Protein AF-A0A358M5D5-F1 (afdb_monomer)

pLDDT: mean 90.43, std 11.56, range [40.69, 98.81]

Foldseek 3Di:
DDPDPVVLCVQLVVVVVVQFDQVVSQVSSVVVVCVVVVVDDPDDDDGGGDDDDDAAEEEEEADAAQDPVCLLVLLVVRLVDDHAAEYEADVNVVSNCVNVVWDKAWDPDDQDPQFDGWIDTPSHPTYGYHLSLLVLLLVQLVCCVPVSPCCVPLCPTPGPNSVVNCCLQRPHQEYEYRYHQHWDVVCVVVPDPCTRPSRVVSVVSSVVSSVVSVHHYDYDYD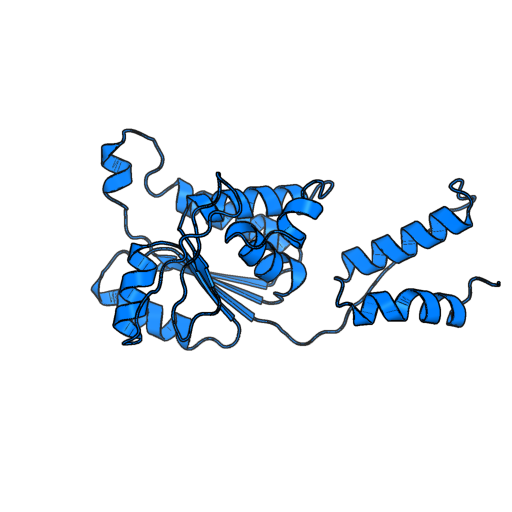

Nearest PDB structures (foldseek):
  7km3-assembly1_I  TM=3.687E-01  e=1.713E-02  Chlamydia trachomatis D/UW-3/CX
  7km2-assembly1_D  TM=3.584E-01  e=3.812E-02  Chlamydia trachomatis D/UW-3/CX
  8ghg-assembly1_D  TM=4.154E-01  e=1.195E+00  Homo sapiens
  5xvr-assembly2_B  TM=2.523E-01  e=4.198E-01  Neisseria meningitidis H44/76
  3kw2-assembly1_B  TM=3.225E-01  e=3.844E+00  Porphyromonas gingivalis ATCC 33277

Sequence (222 aa):
MKWDVPSITEFMEPFYDAGFTAKTLATILLDECYARYGGSPGDDTTVCVVKIRKREPVNLLMGPPADRDDCGKMLSLFFSKEGRHIICGGTTSEIAAEYLGRKLIPHREIVDPEVPPISELEGVDLVTEGVVTMGKVLKYAQDYLQDNEKFKQWSYKRDGASLIARMLFEDATDIHFFIGKAVNPAHQITGMPIGFDVKMQVVQELEACLRQMGKRIRVSYF

Mean predicted aligned error: 6.04 Å

Solvent-accessible surface area (backbone atoms only — not comparable to full-atom values): 12445 Å² total; per-residue (Å²): 131,75,93,45,71,69,53,50,48,67,67,46,49,64,52,56,75,71,61,58,45,43,68,55,51,31,49,54,54,49,51,50,52,36,55,74,37,72,73,56,68,92,65,92,84,87,74,86,58,85,73,88,72,82,85,33,38,34,36,38,37,37,47,46,31,58,50,74,85,47,43,65,57,53,50,51,56,58,71,69,47,74,64,47,37,35,38,24,16,64,73,34,47,52,54,50,20,60,74,70,74,43,68,74,44,75,51,85,66,72,80,38,98,86,36,62,43,35,35,47,40,84,97,46,78,41,32,29,44,33,65,67,30,49,49,52,30,35,55,50,44,58,35,55,76,59,88,31,81,58,47,77,53,36,74,69,45,85,33,41,31,19,48,50,39,42,50,59,71,66,59,30,43,33,37,38,39,38,39,26,59,47,72,59,68,73,35,68,74,69,77,49,92,58,52,59,56,49,56,54,47,47,50,53,54,38,50,55,39,43,45,76,73,69,36,46,75,47,79,44,80,62

Secondary structure (DSSP, 8-state):
---SHHHHHHHHHHHHHTT--HHHHHHHHHHHHHHHTTT--SS-------------EEEEEES--SSGGGHHHHHHHHHTSSSEEEEESHHHHHHHHHHHT--EEE----SBTTBPPPEEETT-SEEE-SHHHHHHHHHHHHHHHTT-TTHHHHTT--SHHHHHHIIIIII-SEEEEEE-----HHHHHT--S-SSHHHHHHHHHHHHHHHHTT-EEEEEE-

Radius of gyration: 20.41 Å; Cα contacts (8 Å, |Δi|>4): 344; chains: 1; bounding box: 52×37×55 Å

Structure (mmCIF, N/CA/C/O backbone):
data_AF-A0A358M5D5-F1
#
_entry.id   AF-A0A358M5D5-F1
#
loop_
_atom_site.group_PDB
_atom_site.id
_atom_site.type_symbol
_atom_site.label_atom_id
_atom_site.label_alt_id
_atom_site.label_comp_id
_atom_site.label_asym_id
_atom_site.label_entity_id
_atom_site.label_seq_id
_atom_site.pdbx_PDB_ins_code
_atom_site.Cartn_x
_atom_site.Cartn_y
_atom_site.Cartn_z
_atom_site.occupancy
_atom_site.B_iso_or_equiv
_atom_site.auth_seq_id
_atom_site.auth_comp_id
_atom_site.auth_asym_id
_atom_site.auth_atom_id
_atom_site.pdbx_PDB_model_num
ATOM 1 N N . MET A 1 1 ? 27.989 -9.918 -28.878 1.00 59.00 1 MET A N 1
ATOM 2 C CA . MET A 1 1 ? 26.696 -10.623 -29.032 1.00 59.00 1 MET A CA 1
ATOM 3 C C . MET A 1 1 ? 25.735 -9.714 -29.770 1.00 59.00 1 MET A C 1
ATOM 5 O O . MET A 1 1 ? 25.790 -8.509 -29.555 1.00 59.00 1 MET A O 1
ATOM 9 N N . LYS A 1 2 ? 24.914 -10.272 -30.659 1.00 82.19 2 LYS A N 1
ATOM 10 C CA . LYS A 1 2 ? 23.844 -9.535 -31.336 1.00 82.19 2 LYS A CA 1
ATOM 11 C C . LYS A 1 2 ? 22.749 -9.228 -30.307 1.00 82.19 2 LYS A C 1
ATOM 13 O O . LYS A 1 2 ? 22.478 -10.074 -29.469 1.00 82.19 2 LYS A O 1
ATOM 18 N N . TRP A 1 3 ? 22.180 -8.026 -30.324 1.00 89.69 3 TRP A N 1
ATOM 19 C CA . TRP A 1 3 ? 21.062 -7.667 -29.444 1.00 89.69 3 TRP A CA 1
ATOM 20 C C . TRP A 1 3 ? 19.747 -7.975 -30.159 1.00 89.69 3 TRP A C 1
ATOM 22 O O . TRP A 1 3 ? 19.125 -7.102 -30.758 1.00 89.69 3 TRP A O 1
ATOM 32 N N . ASP A 1 4 ? 19.407 -9.259 -30.217 1.00 92.38 4 ASP A N 1
ATOM 33 C CA . ASP A 1 4 ? 18.182 -9.774 -30.822 1.00 92.38 4 ASP A CA 1
ATOM 34 C C . ASP A 1 4 ? 17.239 -10.357 -29.760 1.00 92.38 4 ASP A C 1
ATOM 36 O O . ASP A 1 4 ? 17.533 -10.340 -28.565 1.00 92.38 4 ASP A O 1
ATOM 40 N N . VAL A 1 5 ? 16.067 -10.831 -30.196 1.00 94.50 5 VAL A N 1
ATOM 41 C CA . VAL A 1 5 ? 15.013 -11.315 -29.291 1.00 94.50 5 VAL A CA 1
ATOM 42 C C . VAL A 1 5 ? 15.534 -12.366 -28.296 1.00 94.50 5 VAL A C 1
ATOM 44 O O . VAL A 1 5 ? 15.297 -12.165 -27.109 1.00 94.50 5 VAL A O 1
ATOM 47 N N . PRO A 1 6 ? 16.284 -13.415 -28.698 1.00 96.38 6 PRO A N 1
ATOM 48 C CA . PRO A 1 6 ? 16.848 -14.377 -27.747 1.00 96.38 6 PRO A CA 1
ATOM 49 C C . PRO A 1 6 ? 17.735 -13.750 -26.666 1.00 96.38 6 PRO A C 1
ATOM 51 O O . PRO A 1 6 ? 17.554 -14.055 -25.491 1.00 96.38 6 PRO A O 1
ATOM 54 N N . SER A 1 7 ? 18.655 -12.849 -27.031 1.00 95.19 7 SER A N 1
ATOM 55 C CA . SER A 1 7 ? 19.523 -12.187 -26.046 1.00 95.19 7 SER A CA 1
ATOM 56 C C . SER A 1 7 ? 18.758 -11.240 -25.121 1.00 95.19 7 SER A C 1
ATOM 58 O O . SER A 1 7 ? 19.083 -11.149 -23.940 1.00 95.19 7 SER A O 1
ATOM 60 N N . ILE A 1 8 ? 17.726 -10.558 -25.630 1.00 95.31 8 ILE A N 1
ATOM 61 C CA . ILE A 1 8 ? 16.836 -9.732 -24.802 1.00 95.31 8 ILE A CA 1
ATOM 62 C C . ILE A 1 8 ? 16.054 -10.619 -23.827 1.00 95.31 8 ILE A C 1
ATOM 64 O O . ILE A 1 8 ? 15.923 -10.265 -22.659 1.00 95.31 8 ILE A O 1
ATOM 68 N N . THR A 1 9 ? 15.547 -11.770 -24.280 1.00 95.44 9 THR A N 1
ATOM 69 C CA . THR A 1 9 ? 14.830 -12.723 -23.424 1.00 95.44 9 THR A CA 1
ATOM 70 C C . THR A 1 9 ? 15.725 -13.236 -22.301 1.00 95.44 9 THR A C 1
ATOM 72 O O . THR A 1 9 ? 15.338 -13.113 -21.145 1.00 95.44 9 THR A O 1
ATOM 75 N N . GLU A 1 10 ? 16.926 -13.721 -22.621 1.00 95.94 10 GLU A N 1
ATOM 76 C CA . GLU A 1 10 ? 17.897 -14.218 -21.633 1.00 95.94 10 GLU A CA 1
ATOM 77 C C . GLU A 1 10 ? 18.271 -13.140 -20.604 1.00 95.94 10 GLU A C 1
ATOM 79 O O . GLU A 1 10 ? 18.349 -13.412 -19.408 1.00 95.94 10 GLU A O 1
ATOM 84 N N . PHE A 1 11 ? 18.446 -11.892 -21.050 1.00 95.75 11 PHE A N 1
ATOM 85 C CA . PHE A 1 11 ? 18.714 -10.771 -20.153 1.00 95.75 11 PHE A CA 1
ATOM 86 C C . PHE A 1 11 ? 17.525 -10.453 -19.235 1.00 95.75 11 PHE A C 1
ATOM 88 O O . PHE A 1 11 ? 17.716 -10.184 -18.052 1.00 95.75 11 PHE A O 1
ATOM 95 N N . MET A 1 12 ? 16.299 -10.466 -19.765 1.00 96.56 12 MET A N 1
ATOM 96 C CA . MET A 1 12 ? 15.105 -10.037 -19.030 1.00 96.56 12 MET A CA 1
ATOM 97 C C . MET A 1 12 ? 14.525 -11.105 -18.094 1.00 96.56 12 MET A C 1
ATOM 99 O O . MET A 1 12 ? 13.832 -10.751 -17.137 1.00 96.56 12 MET A O 1
ATOM 103 N N . GLU A 1 13 ? 14.792 -12.387 -18.346 1.00 95.12 13 GLU A N 1
ATOM 104 C CA . GLU A 1 13 ? 14.205 -13.523 -17.622 1.00 95.12 13 GLU A CA 1
ATOM 105 C C . GLU A 1 13 ? 14.441 -13.472 -16.096 1.00 95.12 13 GLU A C 1
ATOM 107 O O . GLU A 1 13 ? 13.453 -13.502 -15.354 1.00 95.12 13 GLU A O 1
ATOM 112 N N . PRO A 1 14 ? 15.664 -13.228 -15.576 1.00 95.19 14 PRO A N 1
ATOM 113 C CA . PRO A 1 14 ? 15.888 -13.152 -14.129 1.00 95.19 14 PRO A CA 1
ATOM 114 C C . PRO A 1 14 ? 15.133 -11.998 -13.454 1.00 95.19 14 PRO A C 1
ATOM 116 O O . PRO A 1 14 ? 14.694 -12.108 -12.309 1.00 95.19 14 PRO A O 1
ATOM 119 N N . PHE A 1 15 ? 14.969 -10.871 -14.154 1.00 92.62 15 PHE A N 1
ATOM 120 C CA . PHE A 1 15 ? 14.255 -9.702 -13.635 1.00 92.62 15 PHE A CA 1
ATOM 121 C C . PHE A 1 15 ? 12.741 -9.926 -13.610 1.00 92.62 15 PHE A C 1
ATOM 123 O O . PHE A 1 15 ? 12.051 -9.432 -12.713 1.00 92.62 15 PHE A O 1
ATOM 130 N N . TYR A 1 16 ? 12.220 -10.673 -14.584 1.00 89.19 16 TYR A N 1
ATOM 131 C CA . TYR A 1 16 ? 10.829 -11.106 -14.583 1.00 89.19 16 TYR A CA 1
ATOM 132 C C . TYR A 1 16 ? 10.550 -12.046 -13.404 1.00 89.19 16 TYR A C 1
ATOM 134 O O . TYR A 1 16 ? 9.597 -11.805 -12.655 1.00 89.19 16 TYR A O 1
ATOM 142 N N . ASP A 1 17 ? 11.417 -13.037 -13.190 1.00 88.12 17 ASP A N 1
ATOM 143 C CA . ASP A 1 17 ? 11.303 -14.006 -12.095 1.00 88.12 17 ASP A CA 1
ATOM 144 C C . ASP A 1 17 ? 11.446 -13.355 -10.713 1.00 88.12 17 ASP A C 1
ATOM 146 O O . ASP A 1 17 ? 10.761 -13.744 -9.767 1.00 88.12 17 ASP A O 1
ATOM 150 N N . ALA A 1 18 ? 12.252 -12.292 -10.601 1.00 85.50 18 ALA A N 1
ATOM 151 C CA . ALA A 1 18 ? 12.345 -11.463 -9.397 1.00 85.50 18 ALA A CA 1
ATOM 152 C C . ALA A 1 18 ? 11.042 -10.702 -9.065 1.00 85.50 18 ALA A C 1
ATOM 154 O O . ALA A 1 18 ? 10.929 -10.100 -7.999 1.00 85.50 18 ALA A O 1
ATOM 155 N N . GLY A 1 19 ? 10.048 -10.715 -9.960 1.00 82.94 19 GLY A N 1
ATOM 156 C CA . GLY A 1 19 ? 8.715 -10.178 -9.703 1.00 82.94 19 GLY A CA 1
ATOM 157 C C . GLY A 1 19 ? 8.551 -8.687 -9.999 1.00 82.94 19 GLY A C 1
ATOM 158 O O . GLY A 1 19 ? 7.471 -8.147 -9.746 1.00 82.94 19 GLY A O 1
ATOM 159 N N . PHE A 1 20 ? 9.542 -8.025 -10.604 1.00 85.00 20 PHE A N 1
ATOM 160 C CA . PHE A 1 20 ? 9.525 -6.577 -10.830 1.00 85.00 20 PHE A CA 1
ATOM 161 C C . PHE A 1 20 ? 8.297 -6.067 -11.604 1.00 85.00 20 PHE A C 1
ATOM 163 O O . PHE A 1 20 ? 7.675 -6.769 -12.413 1.00 85.00 20 PHE A O 1
ATOM 170 N N . THR A 1 21 ? 7.924 -4.811 -11.338 1.00 84.31 21 THR A N 1
ATOM 171 C CA . THR A 1 21 ? 6.796 -4.151 -12.011 1.00 84.31 21 THR A CA 1
ATOM 172 C C . THR A 1 21 ? 7.087 -3.926 -13.497 1.00 84.31 21 THR A C 1
ATOM 174 O O . THR A 1 21 ? 8.243 -3.862 -13.906 1.00 84.31 21 THR A O 1
ATOM 177 N N . ALA A 1 22 ? 6.047 -3.742 -14.319 1.00 88.81 22 ALA A N 1
ATOM 178 C CA . ALA A 1 22 ? 6.232 -3.435 -15.741 1.00 88.81 22 ALA A CA 1
ATOM 179 C C . ALA A 1 22 ? 7.070 -2.160 -15.968 1.00 88.81 22 ALA A C 1
ATOM 181 O O . ALA A 1 22 ? 7.911 -2.146 -16.861 1.00 88.81 22 ALA A O 1
ATOM 182 N N . LYS A 1 23 ? 6.893 -1.126 -15.125 1.00 85.06 23 LYS A N 1
ATOM 183 C CA . LYS A 1 23 ? 7.700 0.106 -15.156 1.00 85.06 23 LYS A CA 1
ATOM 184 C C . LYS A 1 23 ? 9.174 -0.208 -14.889 1.00 85.06 23 LYS A C 1
ATOM 186 O O . LYS A 1 23 ? 10.024 0.177 -15.677 1.00 85.06 23 LYS A O 1
ATOM 191 N N . THR A 1 24 ? 9.460 -0.967 -13.831 1.00 85.75 24 THR A N 1
ATOM 192 C CA . THR A 1 24 ? 10.828 -1.371 -13.472 1.00 85.75 24 THR A CA 1
ATOM 193 C C . THR A 1 24 ? 11.483 -2.208 -14.571 1.00 85.75 24 THR A C 1
ATOM 195 O O . THR A 1 24 ? 12.620 -1.940 -14.936 1.00 85.75 24 THR A O 1
ATOM 198 N N . LEU A 1 25 ? 10.764 -3.179 -15.143 1.00 92.31 25 LEU A N 1
ATOM 199 C CA . LEU A 1 25 ? 11.258 -3.990 -16.259 1.00 92.31 25 LEU A CA 1
ATOM 200 C C . LEU A 1 25 ? 11.552 -3.134 -17.501 1.00 92.31 25 LEU A C 1
ATOM 202 O O . LEU A 1 25 ? 12.558 -3.357 -18.169 1.00 92.31 25 LEU A O 1
ATOM 206 N N . ALA A 1 26 ? 10.706 -2.142 -17.796 1.00 92.44 26 ALA A N 1
ATOM 207 C CA . ALA A 1 26 ? 10.936 -1.218 -18.903 1.00 92.44 26 ALA A CA 1
ATOM 208 C C . ALA A 1 26 ? 12.196 -0.370 -18.680 1.00 92.44 26 ALA A C 1
ATOM 210 O O . ALA A 1 26 ? 12.994 -0.228 -19.602 1.00 92.44 26 ALA A O 1
ATOM 211 N N . THR A 1 27 ? 12.398 0.140 -17.460 1.00 89.62 27 THR A N 1
ATOM 212 C CA . THR A 1 27 ? 13.604 0.890 -17.081 1.00 89.62 27 THR A CA 1
ATOM 213 C C . THR A 1 27 ? 14.859 0.030 -17.191 1.00 89.62 27 THR A C 1
ATOM 215 O O . THR A 1 27 ? 15.804 0.451 -17.840 1.00 89.62 27 THR A O 1
ATOM 218 N N . ILE A 1 28 ? 14.850 -1.197 -16.656 1.00 92.25 28 ILE A N 1
ATOM 219 C CA . ILE A 1 28 ? 15.999 -2.117 -16.737 1.00 92.25 28 ILE A CA 1
ATOM 220 C C . ILE A 1 28 ? 16.398 -2.378 -18.196 1.00 92.25 28 ILE A C 1
ATOM 222 O O . ILE A 1 28 ? 17.577 -2.318 -18.536 1.00 92.25 28 ILE A O 1
ATOM 226 N N . LEU A 1 29 ? 15.422 -2.636 -19.074 1.00 95.06 29 LEU A N 1
ATOM 227 C CA . LEU A 1 29 ? 15.698 -2.870 -20.491 1.00 95.06 29 LEU A CA 1
ATOM 228 C C . LEU A 1 29 ? 16.215 -1.607 -21.198 1.00 95.06 29 LEU A C 1
ATOM 230 O O . LEU A 1 29 ? 17.101 -1.695 -22.046 1.00 95.06 29 LEU A O 1
ATOM 234 N N . LEU A 1 30 ? 15.671 -0.437 -20.859 1.00 93.25 30 LEU A N 1
ATOM 235 C CA . LEU A 1 30 ? 16.116 0.838 -21.417 1.00 93.25 30 LEU A CA 1
ATOM 236 C C . LEU A 1 30 ? 17.551 1.176 -20.982 1.00 93.25 30 LEU A C 1
ATOM 238 O O . LEU A 1 30 ? 18.359 1.564 -21.826 1.00 93.25 30 LEU A O 1
ATOM 242 N N . ASP A 1 31 ? 17.879 0.970 -19.707 1.00 92.81 31 ASP A N 1
ATOM 243 C CA . ASP A 1 31 ? 19.215 1.192 -19.146 1.00 92.81 31 ASP A CA 1
ATOM 244 C C . ASP A 1 31 ? 20.248 0.249 -19.775 1.00 92.81 31 ASP A C 1
ATOM 246 O O . ASP A 1 31 ? 21.354 0.674 -20.112 1.00 92.81 31 ASP A O 1
ATOM 250 N N . GLU A 1 32 ? 19.883 -1.014 -20.016 1.00 94.44 32 GLU A N 1
ATOM 251 C CA . GLU A 1 32 ? 20.738 -1.969 -20.728 1.00 94.44 32 GLU A CA 1
ATOM 252 C C . GLU A 1 32 ? 20.988 -1.536 -22.178 1.00 94.44 32 GLU A C 1
ATOM 254 O O . GLU A 1 32 ? 22.123 -1.584 -22.659 1.00 94.44 32 GLU A O 1
ATOM 259 N N . CYS A 1 33 ? 19.959 -1.052 -22.882 1.00 92.94 33 CYS A N 1
ATOM 260 C CA . CYS A 1 33 ? 20.133 -0.470 -24.212 1.00 92.94 33 CYS A CA 1
ATOM 261 C C . CYS A 1 33 ? 21.078 0.742 -24.166 1.00 92.94 33 CYS A C 1
ATOM 263 O O . CYS A 1 33 ? 22.0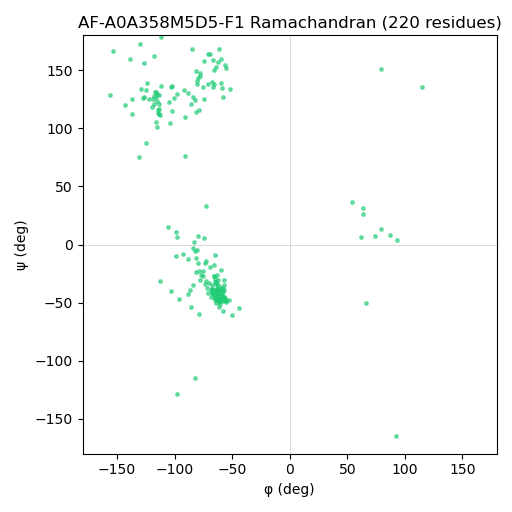17 0.812 -24.960 1.00 92.94 33 CYS A O 1
ATOM 265 N N . TYR A 1 34 ? 20.891 1.663 -23.216 1.00 91.88 34 TYR A N 1
ATOM 266 C CA . TYR A 1 34 ? 21.751 2.837 -23.034 1.00 91.88 34 TYR A CA 1
ATOM 267 C C . TYR A 1 34 ? 23.214 2.452 -22.758 1.00 91.88 34 TYR A C 1
ATOM 269 O O . TYR A 1 34 ? 24.133 2.990 -23.385 1.00 91.88 34 TYR A O 1
ATOM 277 N N . ALA A 1 35 ? 23.441 1.466 -21.886 1.00 92.56 35 ALA A N 1
ATOM 278 C CA . ALA A 1 35 ? 24.766 0.931 -21.591 1.00 92.56 35 ALA A CA 1
ATOM 279 C C . ALA A 1 35 ? 25.421 0.294 -22.828 1.00 92.56 35 ALA A C 1
ATOM 281 O O . ALA A 1 35 ? 26.607 0.512 -23.082 1.00 92.56 35 ALA A O 1
ATOM 282 N N . ARG A 1 36 ? 24.652 -0.431 -23.652 1.00 89.94 36 ARG A N 1
ATOM 283 C CA . ARG A 1 36 ? 25.135 -1.018 -24.917 1.00 89.94 36 ARG A CA 1
ATOM 284 C C . ARG A 1 36 ? 25.512 0.021 -25.967 1.00 89.94 36 ARG A C 1
ATOM 286 O O . ARG A 1 36 ? 26.399 -0.247 -26.773 1.00 89.94 36 ARG A O 1
ATOM 293 N N . TYR A 1 37 ? 24.911 1.208 -25.922 1.00 90.31 37 TYR A N 1
ATOM 294 C CA . TYR A 1 37 ? 25.349 2.371 -26.699 1.00 90.31 37 TYR A CA 1
ATOM 295 C C . TYR A 1 37 ? 26.553 3.106 -26.081 1.00 90.31 37 TYR A C 1
ATOM 297 O O . TYR A 1 37 ? 26.912 4.192 -26.533 1.00 90.31 37 TYR A O 1
ATOM 305 N N . GLY A 1 38 ? 27.179 2.569 -25.029 1.00 91.50 38 GLY A N 1
ATOM 306 C CA . GLY A 1 38 ? 28.292 3.225 -24.339 1.00 91.50 38 GLY A CA 1
ATOM 307 C C . GLY A 1 38 ? 27.892 4.547 -23.677 1.00 91.50 38 GLY A C 1
ATOM 308 O O . GLY A 1 38 ? 28.725 5.439 -23.545 1.00 91.50 38 GLY A O 1
ATOM 309 N N . GLY A 1 39 ? 26.613 4.702 -23.321 1.00 92.56 39 GLY A N 1
ATOM 310 C CA . GLY A 1 39 ? 26.057 5.943 -22.782 1.00 92.56 39 GLY A CA 1
ATOM 311 C C . GLY A 1 39 ? 25.852 7.059 -23.814 1.00 92.56 39 GLY A C 1
ATOM 312 O O . GLY A 1 39 ? 25.512 8.183 -23.444 1.00 92.56 39 GLY A O 1
ATOM 313 N N . SER A 1 40 ? 26.039 6.772 -25.104 1.00 92.38 40 SER A N 1
ATOM 314 C CA . SER A 1 40 ? 25.881 7.736 -26.195 1.00 92.38 40 SER A CA 1
ATOM 315 C C . SER A 1 40 ? 25.004 7.148 -27.310 1.00 92.38 40 SER A C 1
ATOM 317 O O . SER A 1 40 ? 25.533 6.741 -28.349 1.00 92.38 40 SER A O 1
ATOM 319 N N . PRO A 1 41 ? 23.674 7.065 -27.113 1.00 88.50 41 PRO A N 1
ATOM 320 C CA . PRO A 1 41 ? 22.760 6.508 -28.107 1.00 88.50 41 PRO A CA 1
ATOM 321 C C . PRO A 1 41 ? 22.840 7.274 -29.431 1.00 88.50 41 PRO A C 1
ATOM 323 O O . PRO A 1 41 ? 22.869 8.502 -29.454 1.00 88.50 41 PRO A O 1
ATOM 326 N N . GLY A 1 42 ? 22.908 6.524 -30.534 1.00 85.62 42 GLY A N 1
ATOM 327 C CA . GLY A 1 42 ? 22.943 7.079 -31.892 1.00 85.62 42 GLY A CA 1
ATOM 328 C C . GLY A 1 42 ? 21.561 7.300 -32.516 1.00 85.62 42 GLY A C 1
ATOM 329 O O . GLY A 1 42 ? 21.477 7.950 -33.552 1.00 85.62 42 GLY A O 1
ATOM 330 N N . ASP A 1 43 ? 20.510 6.748 -31.904 1.00 88.88 43 ASP A N 1
ATOM 331 C CA . ASP A 1 43 ? 19.104 6.872 -32.302 1.00 88.88 43 ASP A CA 1
ATOM 332 C C . ASP A 1 43 ? 18.199 6.689 -31.067 1.00 88.88 43 ASP A C 1
ATOM 334 O O . ASP A 1 43 ? 18.652 6.208 -30.018 1.00 88.88 43 ASP A O 1
ATOM 338 N N . ASP A 1 44 ? 16.923 7.048 -31.190 1.00 89.44 44 ASP A N 1
ATOM 339 C CA . ASP A 1 44 ? 15.942 6.927 -30.115 1.00 89.44 44 ASP A CA 1
ATOM 340 C C . ASP A 1 44 ? 15.659 5.453 -29.780 1.00 89.44 44 ASP A C 1
ATOM 342 O O . ASP A 1 44 ? 15.443 4.606 -30.647 1.00 89.44 44 ASP A O 1
ATOM 346 N N . THR A 1 45 ? 15.608 5.131 -28.484 1.00 90.44 45 THR A N 1
ATOM 347 C CA . THR A 1 45 ? 15.203 3.804 -27.998 1.00 90.44 45 THR A CA 1
ATOM 348 C C . THR A 1 45 ? 13.893 3.917 -27.232 1.00 90.44 45 THR A C 1
ATOM 350 O O . THR A 1 45 ? 13.811 4.614 -26.225 1.00 90.44 45 THR A O 1
ATOM 353 N N . THR A 1 46 ? 12.866 3.196 -27.686 1.00 91.88 46 THR A N 1
ATOM 354 C CA . THR A 1 46 ? 11.567 3.116 -27.00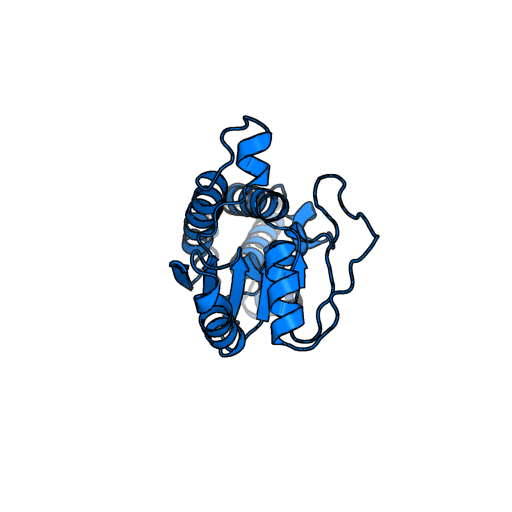2 1.00 91.88 46 THR A CA 1
ATOM 355 C C . THR A 1 46 ? 11.317 1.694 -26.518 1.00 91.88 46 THR A C 1
ATOM 357 O O . THR A 1 46 ? 11.405 0.743 -27.293 1.00 91.88 46 THR A O 1
ATOM 360 N N . VAL A 1 47 ? 10.960 1.548 -25.242 1.00 92.88 47 VAL A N 1
ATOM 361 C CA . VAL A 1 47 ? 10.602 0.266 -24.623 1.00 92.88 47 VAL A CA 1
ATOM 362 C C . VAL A 1 47 ? 9.151 0.312 -24.151 1.00 92.88 47 VAL A C 1
ATOM 364 O O . VAL A 1 47 ? 8.745 1.235 -23.449 1.00 92.88 47 VAL A O 1
ATOM 367 N N . CYS A 1 48 ? 8.372 -0.714 -24.498 1.00 93.81 48 CYS A N 1
ATOM 368 C CA . CYS A 1 48 ? 7.033 -0.939 -23.960 1.00 93.81 48 CYS A CA 1
ATOM 369 C C . CYS A 1 48 ? 6.978 -2.320 -23.304 1.00 93.81 48 CYS A C 1
ATOM 371 O O . CYS A 1 48 ? 7.290 -3.323 -23.944 1.00 93.81 48 CYS A O 1
ATOM 373 N N . VAL A 1 49 ? 6.567 -2.376 -22.036 1.00 92.81 49 VAL A N 1
ATOM 374 C CA . VAL A 1 49 ? 6.401 -3.631 -21.295 1.00 92.81 49 VAL A CA 1
ATOM 375 C C . VAL A 1 49 ? 4.939 -3.816 -20.920 1.00 92.81 49 VAL A C 1
ATOM 377 O O . VAL A 1 49 ? 4.335 -2.964 -20.268 1.00 92.81 49 VAL A O 1
ATOM 380 N N . VAL A 1 50 ? 4.390 -4.975 -21.278 1.00 91.81 50 VAL A N 1
ATOM 381 C CA . VAL A 1 50 ? 3.057 -5.418 -20.863 1.00 91.81 50 VAL A CA 1
ATOM 382 C C . VAL A 1 50 ? 3.217 -6.651 -19.982 1.00 91.81 50 VAL A C 1
ATOM 384 O O . VAL A 1 50 ? 3.632 -7.707 -20.452 1.00 91.81 50 VAL A O 1
ATOM 387 N N . LYS A 1 51 ? 2.880 -6.523 -18.694 1.00 88.00 51 LYS A N 1
ATOM 388 C CA . LYS A 1 51 ? 2.918 -7.633 -17.731 1.00 88.00 51 LYS A CA 1
ATOM 389 C C . LYS A 1 51 ? 1.508 -8.154 -17.479 1.00 88.00 51 LYS A C 1
ATOM 391 O O . LYS A 1 51 ? 0.679 -7.455 -16.897 1.00 88.00 51 LYS A O 1
ATOM 396 N N . ILE A 1 52 ? 1.249 -9.396 -17.878 1.00 89.31 52 ILE A N 1
ATOM 397 C CA . ILE A 1 52 ? 0.008 -10.101 -17.545 1.00 89.31 52 ILE A CA 1
ATOM 398 C C . ILE A 1 52 ? 0.198 -10.755 -16.175 1.00 89.31 52 ILE A C 1
ATOM 400 O O . ILE A 1 52 ? 1.104 -11.562 -15.992 1.00 89.31 52 ILE A O 1
ATOM 404 N N . ARG A 1 53 ? -0.647 -10.403 -15.202 1.00 88.19 53 ARG A N 1
ATOM 405 C CA . ARG A 1 53 ? -0.619 -10.973 -13.845 1.00 88.19 53 ARG A CA 1
ATOM 406 C C . ARG A 1 53 ? -2.028 -11.242 -13.329 1.00 88.19 53 ARG A C 1
ATOM 408 O O . ARG A 1 53 ? -2.997 -10.655 -13.814 1.00 88.19 53 ARG A O 1
ATOM 415 N N . LYS A 1 54 ? -2.137 -12.122 -12.332 1.00 90.81 54 LYS A N 1
ATOM 416 C CA . LYS A 1 54 ? -3.383 -12.304 -11.577 1.00 90.81 54 LYS A CA 1
ATOM 417 C C . LYS A 1 54 ? -3.714 -11.021 -10.813 1.00 90.81 54 LYS A C 1
ATOM 419 O O . LYS A 1 54 ? -2.820 -10.245 -10.482 1.00 90.81 54 LYS A O 1
ATOM 424 N N . ARG A 1 55 ? -5.005 -10.804 -10.552 1.00 92.88 55 ARG A N 1
ATOM 425 C CA . ARG A 1 55 ? -5.423 -9.709 -9.677 1.00 92.88 55 ARG A CA 1
ATOM 426 C C . ARG A 1 55 ? -4.943 -9.972 -8.261 1.00 92.88 55 ARG A C 1
ATOM 428 O O . ARG A 1 55 ? -5.082 -11.086 -7.765 1.00 92.88 55 ARG A O 1
ATOM 435 N N . GLU A 1 56 ? -4.450 -8.923 -7.630 1.00 95.31 56 GLU A N 1
ATOM 436 C CA . GLU A 1 56 ? -4.028 -8.906 -6.236 1.00 95.31 56 GLU A CA 1
ATOM 437 C C . GLU A 1 56 ? -4.783 -7.777 -5.535 1.00 95.31 56 GLU A C 1
ATOM 439 O O . GLU A 1 56 ? -4.320 -6.631 -5.522 1.00 95.31 56 GLU A O 1
ATOM 444 N N . PRO A 1 57 ? -5.996 -8.061 -5.025 1.00 97.88 57 PRO A N 1
ATOM 445 C CA . PRO A 1 57 ? -6.763 -7.087 -4.269 1.00 97.88 57 PRO A CA 1
ATOM 446 C C . PRO A 1 57 ? -6.089 -6.778 -2.928 1.00 97.88 57 PRO A C 1
ATOM 448 O O . PRO A 1 57 ? -5.592 -7.678 -2.244 1.00 97.88 57 PRO A O 1
ATOM 451 N N . VAL A 1 58 ? -6.104 -5.508 -2.533 1.00 98.69 58 VAL A N 1
ATOM 452 C CA . VAL A 1 58 ? -5.677 -5.056 -1.204 1.00 98.69 58 VAL A CA 1
ATOM 453 C C . VAL A 1 58 ? -6.780 -4.205 -0.585 1.00 98.69 58 VAL A C 1
ATOM 455 O O . VAL A 1 58 ? -7.241 -3.228 -1.174 1.00 98.69 58 VAL A O 1
ATOM 458 N N . ASN A 1 59 ? -7.204 -4.576 0.615 1.00 98.75 59 ASN A N 1
ATOM 459 C CA . ASN A 1 59 ? -8.221 -3.893 1.397 1.00 98.75 59 ASN A CA 1
ATOM 460 C C . ASN A 1 59 ? -7.520 -3.128 2.524 1.00 98.75 59 ASN A C 1
ATOM 462 O O . ASN A 1 59 ? -6.803 -3.727 3.323 1.00 98.75 59 ASN A O 1
ATOM 466 N N . LEU A 1 60 ? -7.725 -1.813 2.600 1.00 98.62 60 LEU A N 1
ATOM 467 C CA . LEU A 1 60 ? -7.130 -0.956 3.625 1.00 98.62 60 LEU A CA 1
ATOM 468 C C . LEU A 1 60 ? -8.222 -0.272 4.441 1.00 98.62 60 LEU A C 1
ATOM 470 O O . LEU A 1 60 ? -9.012 0.510 3.909 1.00 98.62 60 LEU A O 1
ATOM 474 N N . LEU A 1 61 ? -8.239 -0.558 5.738 1.00 98.50 61 LEU A N 1
ATOM 475 C CA . LEU A 1 61 ? -9.156 -0.000 6.721 1.00 98.50 61 LEU A CA 1
ATOM 476 C C . LEU A 1 61 ? -8.471 1.117 7.511 1.00 98.50 61 LEU A C 1
ATOM 478 O O . LEU A 1 61 ? -7.414 0.902 8.099 1.00 98.50 61 LEU A O 1
ATOM 482 N N . MET A 1 62 ? -9.079 2.302 7.564 1.00 95.44 62 MET A N 1
ATOM 483 C CA . MET A 1 62 ? -8.544 3.444 8.303 1.00 95.44 62 MET A CA 1
ATOM 484 C C . MET A 1 62 ? -9.635 4.184 9.079 1.00 95.44 62 MET A C 1
ATOM 486 O O . MET A 1 62 ? -10.474 4.884 8.509 1.00 95.44 62 MET A O 1
ATOM 490 N N . GLY A 1 63 ? -9.547 4.096 10.405 1.00 93.38 63 GLY A N 1
ATOM 491 C CA . GLY A 1 63 ? -10.467 4.742 11.341 1.00 93.38 63 GLY A CA 1
ATOM 492 C C . GLY A 1 63 ? -11.799 3.993 11.514 1.00 93.38 63 GLY A C 1
ATOM 493 O O . GLY A 1 63 ? -12.265 3.354 10.571 1.00 93.38 63 GLY A O 1
ATOM 494 N N . PRO A 1 64 ? -12.436 4.096 12.695 1.00 93.88 64 PRO A N 1
ATOM 495 C CA . PRO A 1 64 ? -13.771 3.552 12.924 1.00 93.88 64 PRO A CA 1
ATOM 496 C C . PRO A 1 64 ? -14.871 4.404 12.258 1.00 93.88 64 PRO A C 1
ATOM 498 O O . PRO A 1 64 ? -14.644 5.594 11.983 1.00 93.88 64 PRO A O 1
ATOM 501 N N . PRO A 1 65 ? -16.053 3.815 11.997 1.00 94.38 65 PRO A N 1
ATOM 502 C CA . PRO A 1 65 ? -17.207 4.519 11.428 1.00 94.38 65 PRO A CA 1
ATOM 503 C C . PRO A 1 65 ? -17.664 5.687 12.312 1.00 94.38 65 PRO A C 1
ATOM 505 O O . PRO A 1 65 ? -17.333 5.738 13.498 1.00 94.38 65 PRO A O 1
ATOM 508 N N . ALA A 1 66 ? -18.409 6.643 11.746 1.00 91.25 66 ALA A N 1
ATOM 509 C CA . ALA A 1 66 ? -18.937 7.763 12.536 1.00 91.25 66 ALA A CA 1
ATOM 510 C C . ALA A 1 66 ? -19.903 7.291 13.633 1.00 91.25 66 ALA A C 1
ATOM 512 O O . ALA A 1 66 ? -19.861 7.813 14.749 1.00 91.25 66 ALA A O 1
ATOM 513 N N . ASP A 1 67 ? -20.735 6.302 13.309 1.00 92.12 67 ASP A N 1
ATOM 514 C CA . ASP A 1 67 ? -21.614 5.619 14.252 1.00 92.12 67 ASP A CA 1
ATOM 515 C C . ASP A 1 67 ? -20.968 4.310 14.720 1.00 92.12 67 ASP A C 1
ATOM 517 O O . ASP A 1 67 ? -20.541 3.490 13.909 1.00 92.12 67 ASP A O 1
ATOM 521 N N . ARG A 1 68 ? -20.903 4.093 16.036 1.00 89.25 68 ARG A N 1
ATOM 522 C CA . ARG A 1 68 ? -20.324 2.871 16.612 1.00 89.25 68 ARG A CA 1
ATOM 523 C C . ARG A 1 68 ? -21.141 1.627 16.275 1.00 89.25 68 ARG A C 1
ATOM 525 O O . ARG A 1 68 ? -20.555 0.548 16.181 1.00 89.25 68 ARG A O 1
ATOM 532 N N . ASP A 1 69 ? -22.443 1.768 16.046 1.00 92.75 69 ASP A N 1
ATOM 533 C CA . ASP A 1 69 ? -23.312 0.642 15.696 1.00 92.75 69 ASP A CA 1
ATOM 534 C C . ASP A 1 69 ? -23.000 0.098 14.286 1.00 92.75 69 ASP A C 1
ATOM 536 O O . ASP A 1 69 ? -23.250 -1.072 13.988 1.00 92.75 69 ASP A O 1
ATOM 540 N N . ASP A 1 70 ? -22.337 0.895 13.439 1.00 94.38 70 ASP A N 1
ATOM 541 C CA . ASP A 1 70 ? -21.875 0.482 12.111 1.00 94.38 70 ASP A CA 1
ATOM 542 C C . ASP A 1 70 ? -20.541 -0.294 12.131 1.00 94.38 70 ASP A C 1
ATOM 544 O O . ASP A 1 70 ? -20.127 -0.822 11.092 1.00 94.38 70 ASP A O 1
ATOM 548 N N . CYS A 1 71 ? -19.866 -0.436 13.283 1.00 94.94 71 CYS A N 1
ATOM 549 C CA . CYS A 1 71 ? -18.578 -1.142 13.384 1.00 94.94 71 CYS A CA 1
ATOM 550 C C . CYS A 1 71 ? -18.664 -2.576 12.845 1.00 94.94 71 CYS A C 1
ATOM 552 O O . CYS A 1 71 ? -17.847 -2.984 12.017 1.00 94.94 71 CYS A O 1
ATOM 554 N N . GLY A 1 72 ? -19.689 -3.331 13.256 1.00 96.19 72 GLY A N 1
ATOM 555 C CA . GLY A 1 72 ? -19.882 -4.711 12.807 1.00 96.19 72 GLY A CA 1
ATOM 556 C C . GLY A 1 72 ? -20.127 -4.812 11.300 1.00 96.19 72 GLY A C 1
ATOM 557 O O . GLY A 1 72 ? -19.595 -5.704 10.640 1.00 96.19 72 GLY A O 1
ATOM 558 N N . LYS A 1 73 ? -20.878 -3.863 10.729 1.00 96.69 73 LYS A N 1
ATOM 559 C CA . LYS A 1 73 ? -21.165 -3.795 9.290 1.00 96.69 73 LYS A CA 1
ATOM 560 C C . LYS A 1 73 ? -19.915 -3.459 8.478 1.00 96.69 73 LYS A C 1
ATOM 562 O O . LYS A 1 73 ? -19.660 -4.104 7.460 1.00 96.69 73 LYS A O 1
ATOM 567 N N . MET A 1 74 ? -19.134 -2.475 8.925 1.00 98.00 74 MET A N 1
ATOM 568 C CA . MET A 1 74 ? -17.883 -2.073 8.281 1.00 98.00 74 MET A CA 1
ATOM 569 C C . MET A 1 74 ? -16.872 -3.224 8.275 1.00 98.00 74 MET A C 1
ATOM 571 O O . MET A 1 74 ? -16.336 -3.552 7.217 1.00 98.00 74 MET A O 1
ATOM 575 N N . LEU A 1 75 ? -16.659 -3.872 9.426 1.00 98.31 75 LEU A N 1
ATOM 576 C CA . LEU A 1 75 ? -15.716 -4.984 9.557 1.00 98.31 75 LEU A CA 1
ATOM 577 C C . LEU A 1 75 ? -16.182 -6.236 8.813 1.00 98.31 75 LEU A C 1
ATOM 579 O O . LEU A 1 75 ? -15.375 -6.868 8.137 1.00 98.31 75 LEU A O 1
ATOM 583 N N . SER A 1 76 ? -17.479 -6.550 8.847 1.00 98.00 76 SER A N 1
ATOM 584 C CA . SER A 1 76 ? -18.039 -7.644 8.049 1.00 98.00 76 SER A CA 1
ATOM 585 C C . SER A 1 76 ? -17.793 -7.427 6.555 1.00 98.00 76 SER A C 1
ATOM 587 O O . SER A 1 76 ? -17.334 -8.341 5.872 1.00 98.00 76 SER A O 1
ATOM 589 N N . LEU A 1 77 ? -18.019 -6.210 6.039 1.00 98.12 77 LEU A N 1
ATOM 590 C CA . LEU A 1 77 ? -17.733 -5.915 4.636 1.00 98.12 77 LEU A CA 1
ATOM 591 C C . LEU A 1 77 ? -16.231 -5.966 4.339 1.00 98.12 77 LEU A C 1
ATOM 593 O O . LEU A 1 77 ? -15.868 -6.504 3.295 1.00 98.12 77 LEU A O 1
ATOM 597 N N . PHE A 1 78 ? -15.388 -5.428 5.226 1.00 98.56 78 PHE A N 1
ATOM 598 C CA . PHE A 1 78 ? -13.930 -5.425 5.088 1.00 98.56 78 PHE A CA 1
ATOM 599 C C . PHE A 1 78 ? -13.382 -6.849 4.967 1.00 98.56 78 PHE A C 1
ATOM 601 O O . PHE A 1 78 ? -12.807 -7.174 3.935 1.00 98.56 78 PHE A O 1
ATOM 608 N N . PHE A 1 79 ? -13.663 -7.716 5.944 1.00 98.38 79 PHE A N 1
ATOM 609 C CA . PHE A 1 79 ? -13.178 -9.100 5.967 1.00 98.38 79 PHE A CA 1
ATOM 610 C C . PHE A 1 79 ? -13.875 -10.030 4.966 1.00 98.38 79 PHE A C 1
ATOM 612 O O . PHE A 1 79 ? -13.365 -11.107 4.672 1.00 98.38 79 PHE A O 1
ATOM 619 N N . SER A 1 80 ? -15.028 -9.637 4.409 1.00 97.31 80 SER A N 1
ATOM 620 C CA . SER A 1 80 ? -15.651 -10.382 3.303 1.00 97.31 80 SER A CA 1
ATOM 621 C C . SER A 1 80 ? -14.912 -10.226 1.971 1.00 97.31 80 SER A C 1
ATOM 623 O O . SER A 1 80 ? -15.225 -10.937 1.013 1.00 97.31 80 SER A O 1
ATOM 625 N N . LYS A 1 81 ? -13.993 -9.257 1.853 1.00 97.69 81 LYS A N 1
ATOM 626 C CA . LYS A 1 81 ? -13.230 -9.053 0.623 1.00 97.69 81 LYS A CA 1
ATOM 627 C C . LYS A 1 81 ? -12.077 -10.039 0.545 1.00 97.69 81 LYS A C 1
ATOM 629 O O . LYS A 1 81 ? -11.362 -10.274 1.505 1.00 97.69 81 LYS A O 1
ATOM 634 N N . GLU A 1 82 ? -11.871 -10.586 -0.644 1.00 95.81 82 GLU A N 1
ATOM 635 C CA . GLU A 1 82 ? -10.669 -11.358 -0.939 1.00 95.81 82 GLU A CA 1
ATOM 636 C C . GLU A 1 82 ? -9.434 -10.448 -0.992 1.00 95.81 82 GLU A C 1
ATOM 638 O O . GLU A 1 82 ? -9.539 -9.228 -1.162 1.00 95.81 82 GLU A O 1
ATOM 643 N N . GLY A 1 83 ? -8.257 -11.066 -0.917 1.00 97.06 83 GLY A N 1
ATOM 644 C CA . GLY A 1 83 ? -6.975 -10.374 -0.965 1.00 97.06 83 GLY A CA 1
ATOM 645 C C . GLY A 1 83 ? -6.455 -10.002 0.419 1.00 97.06 83 GLY A C 1
ATOM 646 O O . GLY A 1 83 ? -6.905 -10.531 1.434 1.00 97.06 83 GLY A O 1
ATOM 647 N N . ARG A 1 84 ? -5.463 -9.112 0.442 1.00 98.44 84 ARG A N 1
ATOM 648 C CA . ARG A 1 84 ? -4.775 -8.738 1.683 1.00 98.44 84 ARG A CA 1
ATOM 649 C C . ARG A 1 84 ? -5.553 -7.693 2.467 1.00 98.44 84 ARG A C 1
ATOM 651 O O . ARG A 1 84 ? -6.216 -6.845 1.873 1.00 98.44 84 ARG A O 1
ATOM 658 N N . HIS A 1 85 ? -5.424 -7.725 3.783 1.00 98.81 85 HIS A N 1
ATOM 659 C CA . HIS A 1 85 ? -6.088 -6.838 4.726 1.00 98.81 85 HIS A CA 1
ATOM 660 C C . HIS A 1 85 ? -5.056 -6.029 5.507 1.00 98.81 85 HIS A C 1
ATOM 662 O O . HIS A 1 85 ? -4.213 -6.580 6.210 1.00 98.81 85 HIS A O 1
ATOM 668 N N . ILE A 1 86 ? -5.154 -4.708 5.401 1.00 98.75 86 ILE A N 1
ATOM 669 C CA . ILE A 1 86 ? -4.328 -3.745 6.129 1.00 98.75 86 ILE A CA 1
ATOM 670 C C . ILE A 1 86 ? -5.242 -2.937 7.049 1.00 98.75 86 ILE A C 1
ATOM 672 O O . ILE A 1 86 ? -6.266 -2.421 6.595 1.00 98.75 86 ILE A O 1
ATOM 676 N N . ILE A 1 87 ? -4.876 -2.793 8.322 1.00 98.62 87 ILE A N 1
ATOM 677 C CA . ILE A 1 87 ? -5.599 -1.951 9.284 1.00 98.62 87 ILE A CA 1
ATOM 678 C C . ILE A 1 87 ? -4.683 -0.839 9.791 1.00 98.62 87 ILE A C 1
ATOM 680 O O . ILE A 1 87 ? -3.618 -1.101 10.344 1.00 98.62 87 ILE A O 1
ATOM 684 N N . CYS A 1 88 ? -5.136 0.405 9.653 1.00 96.19 88 CYS A N 1
ATOM 685 C CA . CYS A 1 88 ? -4.414 1.598 10.073 1.00 96.19 88 CYS A CA 1
ATOM 686 C C . CYS A 1 88 ? -5.140 2.299 11.237 1.00 96.19 88 CYS A C 1
ATOM 688 O O . CYS A 1 88 ? -6.247 2.836 11.085 1.00 96.19 88 CYS A O 1
ATOM 690 N N . GLY A 1 89 ? -4.477 2.359 12.393 1.00 94.00 89 GLY A N 1
ATOM 691 C CA . GLY A 1 89 ? -4.865 3.135 13.574 1.00 94.00 89 GLY A CA 1
ATOM 692 C C . GLY A 1 89 ? -5.212 2.286 14.796 1.00 94.00 89 GLY A C 1
ATOM 693 O O . GLY A 1 89 ? -5.990 1.339 14.687 1.00 94.00 89 GLY A O 1
ATOM 694 N N . GLY A 1 90 ? -4.701 2.695 15.964 1.00 92.62 90 GLY A N 1
ATOM 695 C CA . GLY A 1 90 ? -4.855 1.981 17.238 1.00 92.62 90 GLY A CA 1
ATOM 696 C C . GLY A 1 90 ? -6.300 1.603 17.573 1.00 92.62 90 GLY A C 1
ATOM 697 O O . GLY A 1 90 ? -6.628 0.420 17.592 1.00 92.62 90 GLY A O 1
ATOM 698 N N . THR A 1 91 ? -7.203 2.580 17.715 1.00 93.06 91 THR A N 1
ATOM 699 C CA . THR A 1 91 ? -8.623 2.302 18.020 1.00 93.06 91 THR A CA 1
ATOM 700 C C . THR A 1 91 ? -9.281 1.388 16.982 1.00 93.06 91 THR A C 1
ATOM 702 O O . THR A 1 91 ? -10.053 0.502 17.328 1.00 93.06 91 THR A O 1
ATOM 705 N N . THR A 1 92 ? -8.965 1.569 15.698 1.00 95.31 92 THR A N 1
ATOM 706 C CA . THR A 1 92 ? -9.496 0.721 14.621 1.00 95.31 92 THR A CA 1
ATOM 707 C C . THR A 1 92 ? -9.037 -0.728 14.779 1.00 95.31 92 THR A C 1
ATOM 709 O O . THR A 1 92 ? -9.830 -1.651 14.614 1.00 95.31 92 THR A O 1
ATOM 712 N N . SER A 1 93 ? -7.760 -0.927 15.114 1.00 97.06 93 SER A N 1
ATOM 713 C CA . SER A 1 93 ? -7.176 -2.252 15.316 1.00 97.06 93 SER A CA 1
ATOM 714 C C . SER A 1 93 ? -7.682 -2.949 16.577 1.00 97.06 93 SER A C 1
ATOM 716 O O . SER A 1 93 ? -7.870 -4.160 16.550 1.00 97.06 93 SER A O 1
ATOM 718 N N . GLU A 1 94 ? -7.983 -2.203 17.642 1.00 97.12 94 GLU A N 1
ATOM 719 C CA . GLU A 1 94 ? -8.617 -2.739 18.852 1.00 97.12 94 GLU A CA 1
ATOM 720 C C . GLU A 1 94 ? -10.032 -3.251 18.558 1.00 97.12 94 GLU A C 1
ATOM 722 O O . GLU A 1 94 ? -10.352 -4.390 18.891 1.00 97.12 94 GLU A O 1
ATOM 727 N 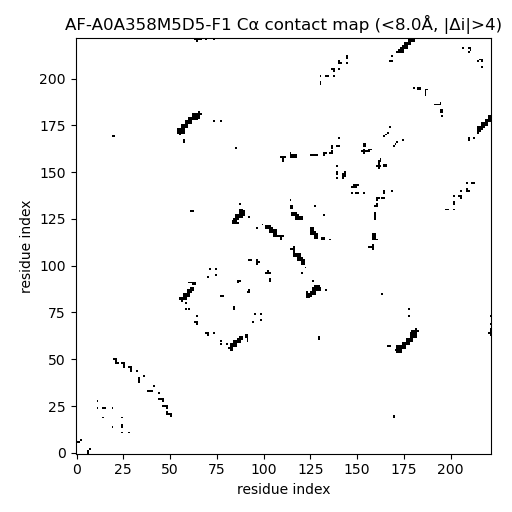N . ILE A 1 95 ? -10.848 -2.458 17.852 1.00 96.81 95 ILE A N 1
ATOM 728 C CA . ILE A 1 95 ? -12.211 -2.854 17.455 1.00 96.81 95 ILE A CA 1
ATOM 729 C C . ILE A 1 95 ? -12.169 -4.080 16.529 1.00 96.81 95 ILE A C 1
ATOM 731 O O . ILE A 1 95 ? -12.980 -4.996 16.663 1.00 96.81 95 ILE A O 1
ATOM 735 N N . ALA A 1 96 ? -11.210 -4.133 15.601 1.00 98.12 96 ALA A N 1
ATOM 736 C CA . ALA A 1 96 ? -11.027 -5.292 14.732 1.00 98.12 96 ALA A CA 1
ATOM 737 C C . ALA A 1 96 ? -10.580 -6.543 15.505 1.00 98.12 96 ALA A C 1
ATOM 739 O O . ALA A 1 96 ? -11.059 -7.640 15.221 1.00 98.12 96 ALA A O 1
ATOM 740 N N . ALA A 1 97 ? -9.698 -6.393 16.495 1.00 98.25 97 ALA A N 1
ATOM 741 C CA . ALA A 1 97 ? -9.257 -7.494 17.345 1.00 98.25 97 ALA A CA 1
ATOM 742 C C . ALA A 1 97 ? -10.417 -8.077 18.165 1.00 98.25 97 ALA A C 1
ATOM 744 O O . ALA A 1 97 ? -10.581 -9.299 18.210 1.00 98.25 97 ALA A O 1
ATOM 745 N N . GLU A 1 98 ? -11.264 -7.214 18.733 1.00 97.94 98 GLU A N 1
ATOM 746 C CA . GLU A 1 98 ? -12.494 -7.613 19.421 1.00 97.94 98 GLU A CA 1
ATOM 747 C C . GLU A 1 98 ? -13.449 -8.356 18.477 1.00 97.94 98 GLU A C 1
ATOM 749 O O . GLU A 1 98 ? -13.893 -9.458 18.798 1.00 97.94 98 GLU A O 1
ATOM 754 N N . TYR A 1 99 ? -13.693 -7.813 17.280 1.00 97.88 99 TYR A N 1
ATOM 755 C CA . TYR A 1 99 ? -14.557 -8.430 16.269 1.00 97.88 99 TYR A CA 1
ATOM 756 C C . TYR A 1 99 ? -14.090 -9.831 15.850 1.00 97.88 99 TYR A C 1
ATOM 758 O O . TYR A 1 99 ? -14.908 -10.731 15.664 1.00 97.88 99 TYR A O 1
ATOM 766 N N . LEU A 1 100 ? -12.777 -10.032 15.708 1.00 97.75 100 LEU A N 1
ATOM 767 C CA . LEU A 1 100 ? -12.195 -11.325 15.340 1.00 97.75 100 LEU A CA 1
ATOM 768 C C . LEU A 1 100 ? -12.059 -12.290 16.530 1.00 97.75 100 LEU A C 1
ATOM 770 O O . LEU A 1 100 ? -11.757 -13.469 16.327 1.00 97.75 100 LEU A O 1
ATOM 774 N N . GLY A 1 101 ? -12.233 -11.810 17.767 1.00 97.75 101 GLY A N 1
ATOM 775 C CA . GLY A 1 101 ? -11.937 -12.574 18.980 1.00 97.75 101 GLY A CA 1
ATOM 776 C C . GLY A 1 101 ? -10.449 -12.921 19.115 1.00 97.75 101 GLY A C 1
ATOM 777 O O . GLY A 1 101 ? -10.105 -13.986 19.633 1.00 97.75 101 GLY A O 1
ATOM 778 N N . ARG A 1 102 ? -9.556 -12.059 18.609 1.00 98.19 102 ARG A N 1
ATOM 779 C CA . ARG A 1 102 ? -8.099 -12.275 18.562 1.00 98.19 102 ARG A CA 1
ATOM 780 C C . ARG A 1 102 ? -7.358 -11.217 19.370 1.00 98.19 102 ARG A C 1
ATOM 782 O O . ARG A 1 102 ? -7.898 -10.171 19.709 1.00 98.19 102 ARG A O 1
ATOM 789 N N . LYS A 1 103 ? -6.100 -11.501 19.708 1.00 97.38 103 LYS A N 1
ATOM 790 C CA . LYS A 1 103 ? -5.245 -10.564 20.446 1.00 97.38 103 LYS A CA 1
ATOM 791 C C . LYS A 1 103 ? -4.454 -9.696 19.476 1.00 97.38 103 LYS A C 1
ATOM 793 O O . LYS A 1 103 ? -3.835 -10.224 18.558 1.00 97.38 103 LYS A O 1
ATOM 798 N N . LEU A 1 104 ? -4.442 -8.393 19.737 1.00 97.62 104 LEU A N 1
ATOM 799 C CA . LEU A 1 104 ? -3.536 -7.447 19.095 1.00 97.62 104 LEU A CA 1
ATOM 800 C C . LEU A 1 104 ? -2.179 -7.483 19.811 1.00 97.62 104 LEU A C 1
ATOM 802 O O . LEU A 1 104 ? -2.117 -7.299 21.030 1.00 97.62 104 LEU A O 1
ATOM 806 N N . ILE A 1 105 ? -1.100 -7.733 19.071 1.00 96.81 105 ILE A N 1
ATOM 807 C CA . ILE A 1 105 ? 0.258 -7.871 19.610 1.00 96.81 105 ILE A CA 1
ATOM 808 C C . ILE A 1 105 ? 1.129 -6.739 19.046 1.00 96.81 105 ILE A C 1
ATOM 810 O O . ILE A 1 105 ? 1.503 -6.788 17.878 1.00 96.81 105 ILE A O 1
ATOM 814 N N . PRO A 1 106 ? 1.468 -5.705 19.834 1.00 93.31 106 PRO A N 1
ATOM 815 C CA . PRO A 1 106 ? 2.315 -4.619 19.352 1.00 93.31 106 PRO A CA 1
ATOM 816 C C . PRO A 1 106 ? 3.784 -5.048 19.261 1.00 93.31 106 PRO A C 1
ATOM 818 O O . PRO A 1 106 ? 4.335 -5.617 20.212 1.00 93.31 106 PRO A O 1
ATOM 821 N N . HIS A 1 107 ? 4.453 -4.707 18.159 1.00 91.06 107 HIS A N 1
ATOM 822 C CA . HIS A 1 107 ? 5.907 -4.826 18.069 1.00 91.06 107 HIS A CA 1
ATOM 823 C C . HIS A 1 107 ? 6.576 -3.664 18.800 1.00 91.06 107 HIS A C 1
ATOM 825 O O . HIS A 1 107 ? 6.074 -2.543 18.845 1.00 91.06 107 HIS A O 1
ATOM 831 N N . ARG A 1 108 ? 7.748 -3.930 19.381 1.00 84.62 108 ARG A N 1
ATOM 832 C CA . ARG A 1 108 ? 8.560 -2.907 20.063 1.00 84.62 108 ARG A CA 1
ATOM 833 C C . ARG A 1 108 ? 9.698 -2.368 19.201 1.00 84.62 108 ARG A C 1
ATOM 835 O O . ARG A 1 108 ? 10.360 -1.416 19.598 1.00 84.62 108 ARG A O 1
ATOM 842 N N . GLU A 1 109 ? 9.956 -3.000 18.061 1.00 86.94 109 GLU A N 1
ATOM 843 C CA . GLU A 1 109 ? 11.045 -2.620 17.171 1.00 86.94 109 GLU A CA 1
ATOM 844 C C . GLU A 1 109 ? 10.699 -1.334 16.415 1.00 86.94 109 GLU A C 1
ATOM 846 O O . GLU A 1 109 ? 9.669 -1.248 15.746 1.00 86.94 109 GLU A O 1
ATOM 851 N N . ILE A 1 110 ? 11.579 -0.339 16.517 1.00 84.94 110 ILE A N 1
ATOM 852 C CA . ILE A 1 110 ? 11.482 0.918 15.775 1.00 84.94 110 ILE A CA 1
ATOM 853 C C . ILE A 1 110 ? 12.501 0.854 14.638 1.00 84.94 110 ILE A C 1
ATOM 855 O O . ILE A 1 110 ? 13.702 0.982 14.863 1.00 84.94 110 ILE A O 1
ATOM 859 N N . VAL A 1 111 ? 12.010 0.641 13.417 1.00 85.62 111 VAL A N 1
ATOM 860 C CA . VAL A 1 111 ? 12.835 0.547 12.197 1.00 85.62 111 VAL A CA 1
ATOM 861 C C . VAL A 1 111 ? 13.149 1.933 11.623 1.00 85.62 111 VAL A C 1
ATOM 863 O O . VAL A 1 111 ? 14.228 2.164 11.081 1.00 85.62 111 VAL A O 1
ATOM 866 N N . ASP A 1 112 ? 12.208 2.867 11.746 1.00 85.88 112 ASP A N 1
ATOM 867 C CA . ASP A 1 112 ? 12.340 4.252 11.305 1.00 85.88 112 ASP A CA 1
ATOM 868 C C . ASP A 1 112 ? 11.765 5.159 12.405 1.00 85.88 112 ASP A C 1
ATOM 870 O O . ASP A 1 112 ? 10.622 4.955 12.807 1.00 85.88 112 ASP A O 1
ATOM 874 N N . PRO A 1 113 ? 12.521 6.140 12.924 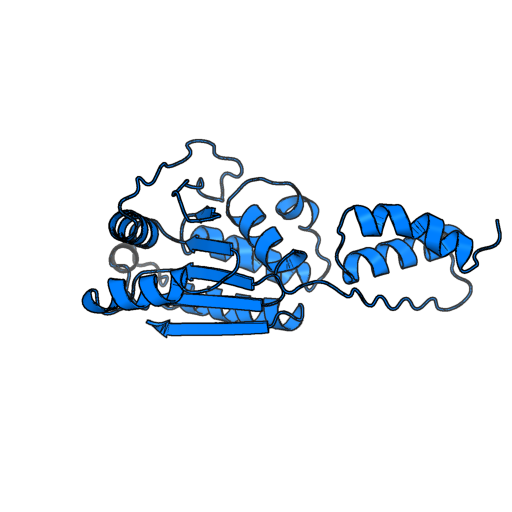1.00 87.44 113 PRO A N 1
ATOM 875 C CA . PRO A 1 113 ? 12.083 6.959 14.055 1.00 87.44 113 PRO A CA 1
ATOM 876 C C . PRO A 1 113 ? 10.874 7.854 13.739 1.00 87.44 113 PRO A C 1
ATOM 878 O O . PRO A 1 113 ? 10.218 8.330 14.662 1.00 87.44 113 PRO A O 1
ATOM 881 N N . GLU A 1 114 ? 10.560 8.088 12.461 1.00 87.50 114 GLU A N 1
ATOM 882 C CA . GLU A 1 114 ? 9.374 8.843 12.042 1.00 87.50 114 GLU A CA 1
ATOM 883 C C . GLU A 1 114 ? 8.159 7.942 11.771 1.00 87.50 114 GLU A C 1
ATOM 885 O O . GLU A 1 114 ? 7.067 8.452 11.507 1.00 87.50 114 GLU A O 1
ATOM 890 N N . VAL A 1 115 ? 8.334 6.615 11.775 1.00 90.00 115 VAL A N 1
ATOM 891 C CA . VAL A 1 115 ? 7.260 5.647 11.526 1.00 90.00 115 VAL A CA 1
ATOM 892 C C . VAL A 1 115 ? 7.015 4.845 12.801 1.00 90.00 115 VAL A C 1
ATOM 894 O O . VAL A 1 115 ? 7.892 4.096 13.231 1.00 90.00 115 VAL A O 1
ATOM 897 N N . PRO A 1 116 ? 5.823 4.958 13.407 1.00 91.31 116 PRO A N 1
ATOM 898 C CA . PRO A 1 116 ? 5.478 4.149 14.566 1.00 91.31 116 PRO A CA 1
ATOM 899 C C . PRO A 1 116 ? 5.600 2.639 14.295 1.00 91.31 116 PRO A C 1
ATOM 901 O O . PRO A 1 116 ? 5.461 2.207 13.143 1.00 91.31 116 PRO A O 1
ATOM 904 N N . PRO A 1 117 ? 5.825 1.824 15.340 1.00 92.94 117 PRO A N 1
ATOM 905 C CA . PRO A 1 117 ? 5.921 0.380 15.188 1.00 92.94 117 PRO A CA 1
ATOM 906 C C . PRO A 1 117 ? 4.612 -0.228 14.666 1.00 92.94 117 PRO A C 1
ATOM 908 O O . PRO A 1 117 ? 3.525 0.339 14.803 1.00 92.94 117 PRO A O 1
ATOM 911 N N . ILE A 1 118 ? 4.735 -1.403 14.055 1.00 96.56 118 ILE A N 1
ATOM 912 C CA . ILE A 1 118 ? 3.599 -2.198 13.582 1.00 96.56 118 ILE A CA 1
ATOM 913 C C . ILE A 1 118 ? 3.031 -3.071 14.708 1.00 96.56 118 ILE A C 1
ATOM 915 O O . ILE A 1 118 ? 3.664 -3.267 15.748 1.00 96.56 118 ILE A O 1
ATOM 919 N N . SER A 1 119 ? 1.856 -3.643 14.467 1.00 96.81 119 SER A N 1
ATOM 920 C CA . SER A 1 119 ? 1.241 -4.656 15.323 1.00 96.81 119 SER A CA 1
ATOM 921 C C . SER A 1 119 ? 0.878 -5.897 14.505 1.00 96.81 119 SER A C 1
ATOM 923 O O . SER A 1 119 ? 0.665 -5.828 13.294 1.00 96.81 119 SER A O 1
ATOM 925 N N . GLU A 1 120 ? 0.776 -7.029 15.185 1.00 97.00 120 GLU A N 1
ATOM 926 C CA . GLU A 1 120 ? 0.269 -8.288 14.653 1.00 97.00 120 GLU A CA 1
ATOM 927 C C . GLU A 1 120 ? -1.169 -8.517 15.130 1.00 97.00 120 GLU A C 1
ATOM 929 O O . GLU A 1 120 ? -1.500 -8.316 16.302 1.00 97.00 120 GLU A O 1
ATOM 934 N N . LEU A 1 121 ? -2.025 -8.961 14.211 1.00 98.31 121 LEU A N 1
ATOM 935 C CA . LEU A 1 121 ? -3.386 -9.397 14.493 1.00 98.31 121 LEU A CA 1
ATOM 936 C C . LEU A 1 121 ? -3.712 -10.586 13.588 1.00 98.31 121 LEU A C 1
ATOM 938 O O . LEU A 1 121 ? -3.671 -10.473 12.366 1.00 98.31 121 LEU A O 1
ATOM 942 N N . GLU A 1 122 ? -4.032 -11.733 14.185 1.00 97.94 122 GLU A N 1
ATOM 943 C CA . GLU A 1 122 ? -4.389 -12.937 13.429 1.00 97.94 122 GLU A CA 1
ATOM 944 C C . GLU A 1 122 ? -5.594 -12.665 12.512 1.00 97.94 122 GLU A C 1
ATOM 946 O O . GLU A 1 122 ? -6.634 -12.197 12.973 1.00 97.94 122 GLU A O 1
ATOM 951 N N . GLY A 1 123 ? -5.451 -12.969 11.217 1.00 96.06 123 GLY A N 1
ATOM 952 C CA . GLY A 1 123 ? -6.458 -12.672 10.189 1.00 96.06 123 GLY A CA 1
ATOM 953 C C . GLY A 1 123 ? -6.261 -11.335 9.462 1.00 96.06 123 GLY A C 1
ATOM 954 O O . GLY A 1 123 ? -7.084 -10.985 8.620 1.00 96.06 123 GLY A O 1
ATOM 955 N N . VAL A 1 124 ? -5.183 -10.600 9.755 1.00 98.38 124 VAL A N 1
ATOM 956 C CA . VAL A 1 124 ? -4.817 -9.334 9.103 1.00 98.38 124 VAL A CA 1
ATOM 957 C C . VAL A 1 124 ? -3.360 -9.402 8.644 1.00 98.38 124 VAL A C 1
ATOM 959 O O . VAL A 1 124 ? -2.490 -9.814 9.405 1.00 98.38 124 VAL A O 1
ATOM 962 N N . ASP A 1 125 ? -3.076 -8.988 7.408 1.00 98.50 125 ASP A N 1
ATOM 963 C CA . ASP A 1 125 ? -1.724 -9.042 6.834 1.00 98.50 125 ASP A CA 1
ATOM 964 C C . ASP A 1 125 ? -0.784 -7.986 7.426 1.00 98.50 125 ASP A C 1
ATOM 966 O O . ASP A 1 125 ? 0.427 -8.195 7.492 1.00 98.50 125 ASP A O 1
ATOM 970 N N . LEU A 1 126 ? -1.325 -6.830 7.822 1.00 98.31 126 LEU A N 1
ATOM 971 C CA . LEU A 1 126 ? -0.549 -5.743 8.411 1.00 98.31 126 LEU A CA 1
ATOM 972 C C . LEU A 1 126 ? -1.418 -4.832 9.282 1.00 98.31 126 LEU A C 1
ATOM 974 O O . LEU A 1 126 ? -2.426 -4.297 8.816 1.00 98.31 126 LEU A O 1
ATOM 978 N N . VAL A 1 127 ? -0.983 -4.581 10.519 1.00 98.44 127 VAL A N 1
ATOM 979 C CA . VAL A 1 127 ? -1.554 -3.530 11.368 1.00 98.44 127 VAL A CA 1
ATOM 980 C C . VAL A 1 127 ? -0.514 -2.443 11.604 1.00 98.44 127 VAL A C 1
ATOM 982 O O . VAL A 1 127 ? 0.609 -2.718 12.026 1.00 98.44 127 VAL A O 1
ATOM 985 N N . THR A 1 128 ? -0.884 -1.193 11.349 1.00 96.50 128 THR A N 1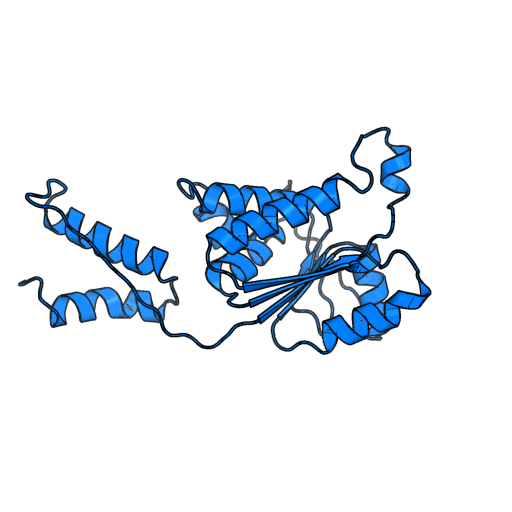
ATOM 986 C CA . THR A 1 128 ? -0.022 -0.029 11.577 1.00 96.50 128 THR A CA 1
ATOM 987 C C . THR A 1 128 ? -0.743 1.045 12.372 1.00 96.50 128 THR A C 1
ATOM 989 O O . THR A 1 128 ? -1.963 1.024 12.540 1.00 96.50 128 THR A O 1
ATOM 992 N N . GLU A 1 129 ? 0.004 2.071 12.770 1.00 90.88 129 GLU A N 1
ATOM 993 C CA . GLU A 1 129 ? -0.603 3.335 13.172 1.00 90.88 129 GLU A CA 1
ATOM 994 C C . GLU A 1 129 ? -1.407 4.003 12.046 1.00 90.88 129 GLU A C 1
ATOM 996 O O . GLU A 1 129 ? -1.379 3.592 10.884 1.00 90.88 129 GLU A O 1
ATOM 1001 N N . GLY A 1 130 ? -2.179 5.024 12.417 1.00 90.06 130 GLY A N 1
ATOM 1002 C CA . GLY A 1 130 ? -3.132 5.691 11.531 1.00 90.06 130 GLY A CA 1
ATOM 1003 C C . GLY A 1 130 ? -2.501 6.748 10.619 1.00 90.06 130 GLY A C 1
ATOM 1004 O O . GLY A 1 130 ? -1.730 6.462 9.705 1.00 90.06 130 GLY A O 1
ATOM 1005 N N . VAL A 1 131 ? -2.886 8.006 10.843 1.00 90.25 131 VAL A N 1
ATOM 1006 C CA . VAL A 1 131 ? -2.601 9.132 9.933 1.00 90.25 131 VAL A CA 1
ATOM 1007 C C . VAL A 1 131 ? -1.104 9.386 9.746 1.00 90.25 131 VAL A C 1
ATOM 1009 O O . VAL A 1 131 ? -0.691 9.715 8.639 1.00 90.25 131 VAL A O 1
ATOM 1012 N N . VAL A 1 132 ? -0.286 9.200 10.786 1.00 90.44 132 VAL A N 1
ATOM 1013 C CA . VAL A 1 132 ? 1.167 9.448 10.722 1.00 90.44 132 VAL A CA 1
ATOM 1014 C C . VAL A 1 132 ? 1.836 8.535 9.691 1.00 90.44 132 VAL A C 1
ATOM 1016 O O . VAL A 1 132 ? 2.477 9.021 8.758 1.00 90.44 132 VAL A O 1
ATOM 1019 N N . THR A 1 133 ? 1.622 7.221 9.803 1.00 94.69 133 THR A N 1
ATOM 1020 C CA . THR A 1 133 ? 2.160 6.228 8.864 1.00 94.69 133 THR A CA 1
ATOM 1021 C C . THR A 1 133 ? 1.645 6.474 7.449 1.00 94.69 133 THR A C 1
ATOM 1023 O O . THR A 1 133 ? 2.434 6.538 6.507 1.00 94.69 133 THR A O 1
ATOM 1026 N N . MET A 1 134 ? 0.337 6.706 7.292 1.00 95.81 134 MET A N 1
ATOM 1027 C CA . MET A 1 134 ? -0.270 6.977 5.983 1.00 95.81 134 MET A CA 1
ATOM 1028 C C . MET A 1 134 ? 0.233 8.277 5.343 1.00 95.81 134 MET A C 1
ATOM 1030 O O . MET A 1 134 ? 0.382 8.339 4.125 1.00 95.81 134 MET A O 1
ATOM 1034 N N . GLY A 1 135 ? 0.568 9.295 6.138 1.00 94.69 135 GLY A N 1
ATOM 1035 C CA . GLY A 1 135 ? 1.213 10.511 5.646 1.00 94.69 135 GLY A CA 1
ATOM 1036 C C . GLY A 1 135 ? 2.594 10.236 5.042 1.00 94.69 135 GLY A C 1
ATOM 1037 O O . GLY A 1 135 ? 2.947 10.817 4.016 1.00 94.69 135 GLY A O 1
ATOM 1038 N N . LYS A 1 136 ? 3.370 9.308 5.618 1.00 95.38 136 LYS A N 1
ATOM 1039 C CA . LYS A 1 136 ? 4.655 8.875 5.041 1.00 95.38 136 LYS A CA 1
ATOM 1040 C C . LYS A 1 136 ? 4.455 8.021 3.782 1.00 95.38 136 LYS A C 1
ATOM 1042 O O . LYS A 1 136 ? 5.169 8.235 2.805 1.00 95.38 136 LYS A O 1
ATOM 1047 N N . VAL A 1 137 ? 3.434 7.159 3.745 1.00 97.62 137 VAL A N 1
ATOM 1048 C CA . VAL A 1 137 ? 3.025 6.432 2.522 1.00 97.62 137 VAL A CA 1
ATOM 1049 C C . VAL A 1 137 ? 2.676 7.405 1.394 1.00 97.62 137 VAL A C 1
ATOM 1051 O O . VAL A 1 137 ? 3.138 7.224 0.272 1.00 97.62 137 VAL A O 1
ATOM 1054 N N . LEU A 1 138 ? 1.917 8.466 1.679 1.00 97.19 138 LEU A N 1
ATOM 1055 C CA . LEU A 1 138 ? 1.584 9.494 0.692 1.00 97.19 138 LEU A CA 1
ATOM 1056 C C . LEU A 1 138 ? 2.837 10.191 0.142 1.00 97.19 138 LEU A C 1
ATOM 1058 O O . LEU A 1 138 ? 2.965 10.334 -1.072 1.00 97.19 138 LEU A O 1
ATOM 1062 N N . LYS A 1 139 ? 3.798 10.549 1.005 1.00 95.75 139 LYS A N 1
ATOM 1063 C CA . LYS A 1 139 ? 5.087 11.109 0.560 1.00 95.75 139 LYS A CA 1
ATOM 1064 C C . LYS A 1 139 ? 5.839 10.152 -0.370 1.00 95.75 139 LYS A C 1
ATOM 1066 O O . LYS A 1 139 ? 6.447 10.611 -1.333 1.00 95.75 139 LYS A O 1
ATOM 1071 N N . TYR A 1 140 ? 5.805 8.844 -0.104 1.00 96.31 140 TYR A N 1
ATOM 1072 C CA . TYR A 1 140 ? 6.373 7.846 -1.015 1.00 96.31 140 TYR A CA 1
ATOM 1073 C C . TYR A 1 140 ? 5.596 7.752 -2.330 1.00 96.31 140 TYR A C 1
ATOM 1075 O O . TYR A 1 140 ? 6.213 7.634 -3.382 1.00 96.31 140 TYR A O 1
ATOM 1083 N N . ALA A 1 141 ? 4.266 7.852 -2.298 1.00 96.50 141 ALA A N 1
ATOM 1084 C CA . ALA A 1 141 ? 3.442 7.792 -3.501 1.00 96.50 141 ALA A CA 1
ATOM 1085 C C . ALA A 1 141 ? 3.676 8.993 -4.433 1.00 96.50 141 ALA A C 1
ATOM 1087 O O . ALA A 1 141 ? 3.782 8.823 -5.646 1.00 96.50 141 ALA A O 1
ATOM 1088 N N . GLN A 1 142 ? 3.787 10.197 -3.866 1.00 95.56 142 GLN A N 1
ATOM 1089 C CA . GLN A 1 142 ? 4.109 11.417 -4.609 1.00 95.56 142 GLN A CA 1
ATOM 1090 C C . GLN A 1 142 ? 5.503 11.323 -5.242 1.00 95.56 14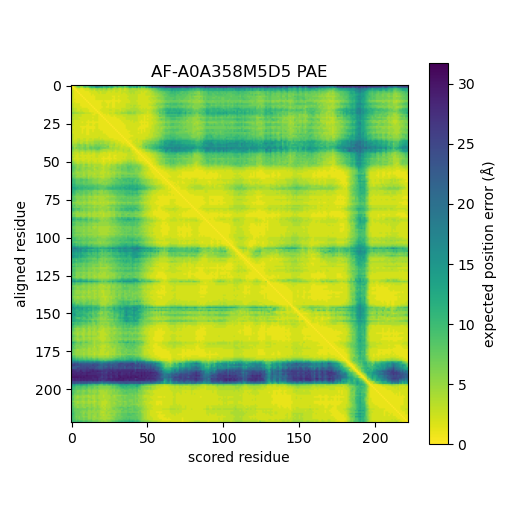2 GLN A C 1
ATOM 1092 O O . GLN A 1 142 ? 5.663 11.617 -6.421 1.00 95.56 142 GLN A O 1
ATOM 1097 N N . ASP A 1 143 ? 6.491 10.851 -4.479 1.00 93.25 143 ASP A N 1
ATOM 1098 C CA . ASP A 1 143 ? 7.861 10.634 -4.949 1.00 93.25 143 ASP A CA 1
ATOM 1099 C C . ASP A 1 143 ? 7.937 9.591 -6.078 1.00 93.25 143 ASP A C 1
ATOM 1101 O O . ASP A 1 143 ? 8.593 9.825 -7.088 1.00 93.25 143 ASP A O 1
ATOM 1105 N N . TYR A 1 144 ? 7.187 8.488 -5.962 1.00 91.06 144 TYR A N 1
ATOM 1106 C CA . TYR A 1 144 ? 7.109 7.421 -6.969 1.00 91.06 144 TYR A CA 1
ATOM 1107 C C . TYR A 1 144 ? 6.657 7.914 -8.353 1.00 91.06 144 TYR A C 1
ATOM 1109 O O . TYR A 1 144 ? 7.067 7.370 -9.387 1.00 91.06 144 TYR A O 1
ATOM 1117 N N . LEU A 1 145 ? 5.762 8.905 -8.374 1.00 90.31 145 LEU A N 1
ATOM 1118 C CA . LEU A 1 145 ? 5.235 9.506 -9.600 1.00 90.31 145 LEU A CA 1
ATOM 1119 C C . LEU A 1 145 ? 6.189 10.522 -10.236 1.00 90.31 145 LEU A C 1
ATOM 1121 O O . LEU A 1 145 ? 6.000 10.850 -11.404 1.00 90.31 145 LEU A O 1
ATOM 1125 N N . GLN A 1 146 ? 7.185 10.992 -9.488 1.00 90.12 146 GLN A N 1
ATOM 1126 C CA . GLN A 1 146 ? 8.269 11.839 -9.978 1.00 90.12 146 GLN A CA 1
ATOM 1127 C C . GLN A 1 146 ? 9.498 10.956 -10.266 1.00 90.12 146 GLN A C 1
ATOM 1129 O O . GLN A 1 146 ? 9.383 9.918 -10.925 1.00 90.12 146 GLN A O 1
ATOM 1134 N N . ASP A 1 147 ? 10.659 11.331 -9.730 1.00 81.44 147 ASP A N 1
ATOM 1135 C CA . ASP A 1 147 ? 11.942 10.657 -9.945 1.00 81.44 147 ASP A CA 1
ATOM 1136 C C . ASP A 1 147 ? 12.140 9.397 -9.079 1.00 81.44 147 ASP A C 1
ATOM 1138 O O . ASP A 1 147 ? 13.119 8.672 -9.248 1.00 81.44 147 ASP A O 1
ATOM 1142 N N . ASN A 1 148 ? 11.205 9.097 -8.164 1.00 82.31 148 ASN A N 1
ATOM 1143 C CA . ASN A 1 148 ? 11.228 7.921 -7.284 1.00 82.31 148 ASN A CA 1
ATOM 1144 C C . ASN A 1 148 ? 12.539 7.784 -6.476 1.00 82.31 148 ASN A C 1
ATOM 1146 O O . ASN A 1 148 ? 13.029 6.677 -6.228 1.00 82.31 148 ASN A O 1
ATOM 1150 N N . GLU A 1 149 ? 13.118 8.908 -6.044 1.00 81.38 149 GLU A N 1
ATOM 1151 C CA . GLU A 1 149 ? 14.369 8.964 -5.276 1.00 81.38 149 GLU A CA 1
ATOM 1152 C C . GLU A 1 149 ? 14.301 8.153 -3.971 1.00 81.38 149 GLU A C 1
ATOM 1154 O O . GLU A 1 149 ? 15.298 7.594 -3.500 1.00 81.38 149 GLU A O 1
ATOM 1159 N N . LYS A 1 150 ? 13.108 8.046 -3.378 1.00 83.69 150 LYS A N 1
ATOM 1160 C CA . LYS A 1 150 ? 12.862 7.312 -2.133 1.00 83.69 150 LYS A CA 1
ATOM 1161 C C . LYS A 1 150 ? 12.660 5.818 -2.348 1.00 83.69 150 LYS A C 1
ATOM 1163 O O . LYS A 1 150 ? 12.472 5.130 -1.345 1.00 83.69 150 LYS A O 1
ATOM 1168 N N . PHE A 1 151 ? 12.760 5.298 -3.579 1.00 83.56 151 PHE A N 1
ATOM 1169 C CA . PHE A 1 151 ? 12.652 3.864 -3.881 1.00 83.56 151 PHE A CA 1
ATOM 1170 C C . PHE A 1 151 ? 13.436 3.012 -2.887 1.00 83.56 151 PHE A C 1
ATOM 1172 O O . PHE A 1 151 ? 12.861 2.176 -2.202 1.00 83.56 151 PHE A O 1
ATOM 1179 N N . LYS A 1 152 ? 14.733 3.304 -2.716 1.00 81.69 152 LYS A N 1
ATOM 1180 C CA . LYS A 1 152 ? 15.630 2.557 -1.816 1.00 81.69 152 LYS A CA 1
ATOM 1181 C C . LYS A 1 152 ? 15.188 2.570 -0.350 1.00 81.69 152 LYS A C 1
ATOM 1183 O O . LYS A 1 152 ? 15.612 1.714 0.419 1.00 81.69 152 LYS A O 1
ATOM 1188 N N . GLN A 1 153 ? 14.383 3.547 0.060 1.00 85.50 153 GLN A N 1
ATOM 1189 C CA . GLN A 1 153 ? 13.861 3.603 1.419 1.00 85.50 153 GLN A CA 1
ATOM 1190 C C . GLN A 1 153 ? 12.685 2.641 1.565 1.00 85.50 153 GLN A C 1
ATOM 1192 O O . GLN A 1 153 ? 12.749 1.717 2.374 1.00 85.50 153 GLN A O 1
ATOM 1197 N N . TRP A 1 154 ? 11.632 2.836 0.771 1.00 90.12 154 TRP A N 1
ATOM 1198 C CA . TRP A 1 154 ? 10.385 2.101 0.959 1.00 90.12 154 TRP A CA 1
ATOM 1199 C C . TRP A 1 154 ? 10.437 0.671 0.405 1.00 90.12 154 TRP A C 1
ATOM 1201 O O . TRP A 1 154 ? 9.716 -0.194 0.895 1.00 90.12 154 TRP A O 1
ATOM 1211 N N . SER A 1 155 ? 11.321 0.373 -0.554 1.00 85.62 155 SER A N 1
ATOM 1212 C CA . SER A 1 155 ? 11.425 -0.970 -1.134 1.00 85.62 155 SER A CA 1
ATOM 1213 C C . SER A 1 155 ? 12.114 -1.977 -0.209 1.00 85.62 155 SER A C 1
ATOM 1215 O O . SER A 1 155 ? 11.753 -3.152 -0.231 1.00 85.62 155 SER A O 1
ATOM 1217 N N . TYR A 1 156 ? 13.004 -1.545 0.695 1.00 84.88 156 TYR A N 1
ATOM 1218 C CA . TYR A 1 156 ? 13.756 -2.458 1.575 1.00 84.88 156 TYR A CA 1
ATOM 1219 C C . TYR A 1 156 ? 13.399 -2.366 3.060 1.00 84.88 156 TYR A C 1
ATOM 1221 O O . TYR A 1 156 ? 13.474 -3.374 3.767 1.00 84.88 156 TYR A O 1
ATOM 1229 N N . LYS A 1 157 ? 12.999 -1.192 3.569 1.00 91.94 157 LYS A N 1
ATOM 1230 C CA . LYS A 1 157 ? 12.691 -1.051 4.999 1.00 91.94 157 LYS A CA 1
ATOM 1231 C C . LYS A 1 157 ? 11.472 -1.887 5.395 1.00 91.94 157 LYS A C 1
ATOM 1233 O O . LYS A 1 157 ? 10.562 -2.125 4.597 1.00 91.94 157 LYS A O 1
ATOM 1238 N N . ARG A 1 158 ? 11.447 -2.337 6.650 1.00 92.31 158 ARG A N 1
ATOM 1239 C CA . ARG A 1 158 ? 10.366 -3.165 7.215 1.00 92.31 158 ARG A CA 1
ATOM 1240 C C . ARG A 1 158 ? 9.446 -2.397 8.169 1.00 92.31 158 ARG A C 1
ATOM 1242 O O . ARG A 1 158 ? 8.688 -3.019 8.899 1.00 92.31 158 ARG A O 1
ATOM 1249 N N . ASP A 1 159 ? 9.499 -1.065 8.155 1.00 95.00 159 ASP A N 1
ATOM 1250 C CA . ASP A 1 159 ? 8.528 -0.227 8.863 1.00 95.00 159 ASP A CA 1
ATOM 1251 C C . ASP A 1 159 ? 7.144 -0.263 8.186 1.00 95.00 159 ASP A C 1
ATOM 1253 O O . ASP A 1 159 ? 7.006 -0.663 7.024 1.00 95.00 159 ASP A O 1
ATOM 1257 N N . GLY A 1 160 ? 6.115 0.179 8.914 1.00 96.25 160 GLY A N 1
ATOM 1258 C CA . GLY A 1 160 ? 4.730 0.138 8.446 1.00 96.25 160 GLY A CA 1
ATOM 1259 C C . GLY A 1 160 ? 4.482 0.921 7.154 1.00 96.25 160 GLY A C 1
ATOM 1260 O O . GLY A 1 160 ? 3.738 0.450 6.298 1.00 96.25 160 GLY A O 1
ATOM 1261 N N . ALA A 1 161 ? 5.127 2.076 6.959 1.00 97.19 161 ALA A N 1
ATOM 1262 C CA . ALA A 1 161 ? 4.923 2.882 5.757 1.00 97.19 161 ALA A CA 1
ATOM 1263 C C . ALA A 1 161 ? 5.548 2.207 4.530 1.00 97.19 161 ALA A C 1
ATOM 1265 O O . ALA A 1 161 ? 4.926 2.148 3.470 1.00 97.19 161 ALA A O 1
ATOM 1266 N N . SER A 1 162 ? 6.743 1.644 4.686 1.00 96.44 162 SER A N 1
ATOM 1267 C CA . SER A 1 162 ? 7.438 0.894 3.636 1.00 96.44 162 SER A CA 1
ATOM 1268 C C . SER A 1 162 ? 6.702 -0.395 3.257 1.00 96.44 162 SER A C 1
ATOM 1270 O O . SER A 1 162 ? 6.567 -0.720 2.077 1.00 96.44 162 SER A O 1
ATOM 1272 N N . LEU A 1 163 ? 6.152 -1.111 4.244 1.00 97.25 163 LEU A N 1
ATOM 1273 C CA . LEU A 1 163 ? 5.321 -2.293 4.004 1.00 97.25 163 LEU A CA 1
ATOM 1274 C C . LEU A 1 163 ? 4.042 -1.943 3.233 1.00 97.25 163 LEU A C 1
ATOM 1276 O O . LEU A 1 163 ? 3.763 -2.586 2.222 1.00 97.25 163 LEU A O 1
ATOM 1280 N N . ILE A 1 164 ? 3.312 -0.901 3.648 1.00 98.12 164 ILE A N 1
ATOM 1281 C CA . ILE A 1 164 ? 2.122 -0.432 2.923 1.00 98.12 164 ILE A CA 1
ATOM 1282 C C . ILE A 1 164 ? 2.496 0.007 1.502 1.00 98.12 164 ILE A C 1
ATOM 1284 O O . ILE A 1 164 ? 1.809 -0.367 0.554 1.00 98.12 164 ILE A O 1
ATOM 1288 N N . ALA A 1 165 ? 3.588 0.757 1.332 1.00 97.12 165 ALA A N 1
ATOM 1289 C CA . ALA A 1 165 ? 4.051 1.214 0.024 1.00 97.12 165 ALA A CA 1
ATOM 1290 C C . ALA A 1 165 ? 4.278 0.042 -0.941 1.00 97.12 165 ALA A C 1
ATOM 1292 O O . ALA A 1 165 ? 3.716 0.048 -2.032 1.00 97.12 165 ALA A O 1
ATOM 1293 N N . ARG A 1 166 ? 4.995 -1.013 -0.531 1.00 94.50 166 ARG A N 1
ATOM 1294 C CA . ARG A 1 166 ? 5.158 -2.220 -1.364 1.00 94.50 166 ARG A CA 1
ATOM 1295 C C . ARG A 1 166 ? 3.818 -2.868 -1.711 1.00 94.50 166 ARG A C 1
ATOM 1297 O O . ARG A 1 166 ? 3.534 -3.113 -2.885 1.00 94.50 166 ARG A O 1
ATOM 1304 N N . MET A 1 167 ? 2.958 -3.062 -0.706 1.00 96.75 167 MET A N 1
ATOM 1305 C CA . MET A 1 167 ? 1.656 -3.697 -0.908 1.00 96.75 167 MET A CA 1
ATOM 1306 C C . MET A 1 167 ? 0.766 -2.919 -1.885 1.00 96.75 167 MET A C 1
ATOM 1308 O O . MET A 1 167 ? 0.076 -3.536 -2.694 1.00 96.75 167 MET A O 1
ATOM 1312 N N . LEU A 1 168 ? 0.772 -1.583 -1.835 1.00 97.19 168 LEU A N 1
ATOM 1313 C CA . LEU A 1 168 ? -0.075 -0.740 -2.683 1.00 97.19 168 LEU A CA 1
ATOM 1314 C C . LEU A 1 168 ? 0.558 -0.425 -4.048 1.00 97.19 168 LEU A C 1
ATOM 1316 O O . LEU A 1 168 ? -0.154 -0.376 -5.052 1.00 97.19 168 LEU A O 1
ATOM 1320 N N . PHE A 1 169 ? 1.869 -0.186 -4.110 1.00 93.88 169 PHE A N 1
ATOM 1321 C CA . PHE A 1 169 ? 2.535 0.324 -5.313 1.00 93.88 169 PHE A CA 1
ATOM 1322 C C . PHE A 1 169 ? 2.978 -0.815 -6.231 1.00 93.88 169 PHE A C 1
ATOM 1324 O O . PHE A 1 169 ? 2.760 -0.746 -7.443 1.00 93.88 169 PHE A O 1
ATOM 1331 N N . GLU A 1 170 ? 3.543 -1.888 -5.679 1.00 89.38 170 GLU A N 1
ATOM 1332 C CA . GLU A 1 170 ? 4.149 -2.968 -6.468 1.00 89.38 170 GLU A CA 1
ATOM 1333 C C . GLU A 1 170 ? 3.185 -4.133 -6.670 1.00 89.38 170 GLU A C 1
ATOM 1335 O O . GLU A 1 170 ? 2.967 -4.594 -7.797 1.00 89.38 170 GLU A O 1
ATOM 1340 N N . ASP A 1 171 ? 2.541 -4.559 -5.592 1.00 91.44 171 ASP A N 1
ATOM 1341 C CA . ASP A 1 171 ? 1.741 -5.775 -5.599 1.00 91.44 171 ASP A CA 1
ATOM 1342 C C . ASP A 1 171 ? 0.310 -5.518 -6.087 1.00 91.44 171 ASP A C 1
ATOM 1344 O O . ASP A 1 171 ? -0.146 -6.147 -7.042 1.00 91.44 171 ASP A O 1
ATOM 1348 N N . ALA A 1 172 ? -0.392 -4.559 -5.467 1.00 95.38 172 ALA A N 1
ATOM 1349 C CA . ALA A 1 172 ? -1.826 -4.389 -5.667 1.00 95.38 172 ALA A CA 1
ATOM 1350 C C . ALA A 1 172 ? -2.193 -4.113 -7.129 1.00 95.38 172 ALA A C 1
ATOM 1352 O O . ALA A 1 172 ? -1.567 -3.296 -7.809 1.00 95.38 172 ALA A O 1
ATOM 1353 N N . THR A 1 173 ? -3.278 -4.726 -7.592 1.00 93.88 173 THR A N 1
ATOM 1354 C CA . THR A 1 173 ? -3.952 -4.347 -8.847 1.00 93.88 173 THR A CA 1
ATOM 1355 C C . THR A 1 173 ? -5.225 -3.555 -8.573 1.00 93.88 173 THR A C 1
ATOM 1357 O O . THR A 1 173 ? -5.521 -2.567 -9.252 1.00 93.88 173 THR A O 1
ATOM 1360 N N . ASP A 1 174 ? -5.958 -3.980 -7.549 1.00 97.12 174 ASP A N 1
ATOM 1361 C CA . ASP A 1 174 ? -7.233 -3.431 -7.116 1.00 97.12 174 ASP A CA 1
ATOM 1362 C C . ASP A 1 174 ? -7.106 -3.064 -5.632 1.00 97.12 174 ASP A C 1
ATOM 1364 O O . ASP A 1 174 ? -6.575 -3.839 -4.839 1.00 97.12 174 ASP A O 1
ATOM 1368 N N . ILE A 1 175 ? -7.554 -1.870 -5.252 1.00 98.56 175 ILE A N 1
ATOM 1369 C CA . ILE A 1 175 ? -7.427 -1.348 -3.891 1.00 98.56 175 ILE A CA 1
ATOM 1370 C C . ILE A 1 175 ? -8.806 -0.915 -3.401 1.00 98.56 175 ILE A C 1
ATOM 1372 O O . ILE A 1 175 ? -9.498 -0.125 -4.051 1.00 98.56 175 ILE A O 1
ATOM 1376 N N . HIS A 1 176 ? -9.206 -1.424 -2.241 1.00 98.50 176 HIS A N 1
ATOM 1377 C CA . HIS A 1 176 ? -10.436 -1.033 -1.567 1.00 98.50 176 HIS A CA 1
ATOM 1378 C C . HIS A 1 176 ? -10.105 -0.292 -0.277 1.00 98.50 176 HIS A C 1
ATOM 1380 O O . HIS A 1 176 ? -9.616 -0.882 0.683 1.00 98.50 176 HIS A O 1
ATOM 1386 N N . PHE A 1 177 ? -10.407 0.999 -0.248 1.00 98.31 177 PHE A N 1
ATOM 1387 C CA . PHE A 1 177 ? -10.313 1.806 0.958 1.00 98.31 177 PHE A CA 1
ATOM 1388 C C . PHE A 1 177 ? -11.622 1.743 1.745 1.00 98.31 177 PHE A C 1
ATOM 1390 O O . PHE A 1 177 ? -12.700 1.988 1.201 1.00 98.31 177 PHE A O 1
ATOM 1397 N N . PHE A 1 178 ? -11.509 1.459 3.036 1.00 98.12 178 PHE A N 1
ATOM 1398 C CA . PHE A 1 178 ? -12.584 1.466 4.018 1.00 98.12 178 PHE A CA 1
ATOM 1399 C C . PHE A 1 178 ? -12.273 2.561 5.032 1.00 98.12 178 PHE A C 1
ATOM 1401 O O . PHE A 1 178 ? -11.409 2.398 5.891 1.00 98.12 178 PHE A O 1
ATOM 1408 N N . ILE A 1 179 ? -12.925 3.711 4.895 1.00 96.31 179 ILE A N 1
ATOM 1409 C CA . ILE A 1 179 ? -12.556 4.925 5.622 1.00 96.31 179 ILE A CA 1
ATOM 1410 C C . ILE A 1 179 ? -13.666 5.284 6.592 1.00 96.31 179 ILE A C 1
ATOM 1412 O O . ILE A 1 179 ? -14.758 5.675 6.181 1.00 96.31 179 ILE A O 1
ATOM 1416 N N . GLY A 1 180 ? -13.375 5.165 7.880 1.00 94.12 180 GLY A N 1
ATOM 1417 C CA . GLY A 1 180 ? -14.295 5.571 8.925 1.00 94.12 180 GLY A CA 1
ATOM 1418 C C . GLY A 1 180 ? -14.259 7.082 9.158 1.00 94.12 180 GLY A C 1
ATOM 1419 O O . GLY A 1 180 ? -13.198 7.708 9.084 1.00 94.12 180 GLY A O 1
ATOM 1420 N N . LYS A 1 181 ? -15.405 7.692 9.450 1.00 90.62 181 LYS A N 1
ATOM 1421 C CA . LYS A 1 181 ? -15.605 9.136 9.648 1.00 90.62 181 LYS A CA 1
ATOM 1422 C C . LYS A 1 181 ? -15.608 9.563 11.113 1.00 90.62 181 LYS A C 1
ATOM 1424 O O . LYS A 1 181 ? -15.813 10.745 11.376 1.00 90.62 181 LYS A O 1
ATOM 1429 N N . ALA A 1 182 ? -15.316 8.663 12.055 1.00 85.56 182 ALA A N 1
ATOM 1430 C CA . ALA A 1 182 ? -15.165 9.047 13.454 1.00 85.56 182 ALA A CA 1
ATOM 1431 C C . ALA A 1 182 ? -14.177 10.215 13.607 1.00 85.56 182 ALA A C 1
ATOM 1433 O O . ALA A 1 182 ? -13.080 10.222 13.024 1.00 85.56 182 ALA A O 1
ATOM 1434 N N . VAL A 1 183 ? -14.582 11.200 14.405 1.00 71.75 183 VAL A N 1
ATOM 1435 C CA . VAL A 1 183 ? -13.756 12.348 14.781 1.00 71.75 183 VAL A CA 1
ATOM 1436 C C . VAL A 1 183 ? -12.885 11.936 15.962 1.00 71.75 183 VAL A C 1
ATOM 1438 O O . VAL A 1 183 ? -13.403 11.443 16.959 1.00 71.75 183 VAL A O 1
ATOM 1441 N N . ASN A 1 184 ? -11.567 12.129 15.859 1.00 63.31 184 ASN A N 1
ATOM 1442 C CA . ASN A 1 184 ? -10.649 11.843 16.962 1.00 63.31 184 ASN A CA 1
ATOM 1443 C C . ASN A 1 184 ? -10.648 13.014 17.969 1.00 63.31 184 ASN A C 1
ATOM 1445 O O . ASN A 1 184 ? -10.165 14.094 17.612 1.00 63.31 184 ASN A O 1
ATOM 1449 N N . PRO A 1 185 ? -11.117 12.828 19.220 1.00 58.62 185 PRO A N 1
ATOM 1450 C CA . PRO A 1 185 ? -11.131 13.890 20.227 1.00 58.62 185 PRO A CA 1
ATOM 1451 C C . PRO A 1 185 ? -9.727 14.391 20.587 1.00 58.62 185 PRO A C 1
ATOM 1453 O O . PRO A 1 185 ? -9.553 15.573 20.864 1.00 58.62 185 PRO A O 1
ATOM 1456 N N . ALA A 1 186 ? -8.698 13.536 20.517 1.00 55.69 186 ALA A N 1
ATOM 1457 C CA . ALA A 1 186 ? -7.320 13.915 20.841 1.00 55.69 186 ALA A CA 1
ATOM 1458 C C . ALA A 1 186 ? -6.758 15.001 19.902 1.00 55.69 186 ALA A C 1
ATOM 1460 O O . ALA A 1 186 ? -5.912 15.789 20.314 1.00 55.69 186 ALA A O 1
ATOM 1461 N N . HIS A 1 187 ? -7.259 15.094 18.663 1.00 52.56 187 HIS A N 1
ATOM 1462 C CA . HIS A 1 187 ? -6.879 16.159 17.727 1.00 52.56 187 HIS A CA 1
ATOM 1463 C C . HIS A 1 187 ? -7.528 17.507 18.070 1.00 52.56 187 HIS A C 1
ATOM 1465 O O . HIS A 1 187 ? -7.009 18.546 17.680 1.00 52.56 187 HIS A O 1
ATOM 1471 N N . GLN A 1 188 ? -8.644 17.509 18.805 1.00 48.03 188 GLN A N 1
ATOM 1472 C CA . GLN A 1 188 ? -9.297 18.741 19.258 1.00 48.03 188 GLN A CA 1
ATOM 1473 C C . GLN A 1 188 ? -8.555 19.368 20.451 1.00 48.03 188 GLN A C 1
ATOM 1475 O O . GLN A 1 188 ? -8.594 20.581 20.629 1.00 48.03 188 GLN A O 1
ATOM 1480 N N . ILE A 1 189 ? -7.846 18.553 21.242 1.00 44.78 189 ILE A N 1
ATOM 1481 C CA . ILE A 1 189 ? -7.144 18.978 22.465 1.00 44.78 189 ILE A CA 1
ATOM 1482 C C . ILE A 1 189 ? -5.819 19.692 22.152 1.00 44.78 189 ILE A C 1
ATOM 1484 O O . ILE A 1 189 ? -5.411 20.581 22.893 1.00 44.78 189 ILE A O 1
ATOM 1488 N N . THR A 1 190 ? -5.138 19.343 21.056 1.00 47.62 190 THR A N 1
ATOM 1489 C CA . THR A 1 190 ? -3.800 19.881 20.744 1.00 47.62 190 THR A CA 1
ATOM 1490 C C . THR A 1 190 ? -3.813 21.239 20.037 1.00 47.62 190 THR A C 1
ATOM 1492 O O . THR A 1 190 ? -2.742 21.779 19.766 1.00 47.62 190 THR A O 1
ATOM 1495 N N . GLY A 1 191 ? -4.986 21.801 19.709 1.00 40.69 191 GLY A N 1
ATOM 1496 C CA . GLY A 1 191 ? -5.101 23.072 18.973 1.00 40.69 191 GLY A CA 1
ATOM 1497 C C . GLY A 1 191 ? -4.487 23.043 17.565 1.00 40.69 191 GLY A C 1
ATOM 1498 O O . GLY A 1 191 ? -4.411 24.072 16.898 1.00 40.69 191 GLY A O 1
ATOM 1499 N N . MET A 1 192 ? -4.041 21.872 17.105 1.00 42.91 192 MET A N 1
ATOM 1500 C CA . MET A 1 192 ? -3.535 21.667 15.758 1.00 42.91 192 MET A CA 1
ATOM 1501 C C . MET A 1 192 ? -4.721 21.505 14.794 1.00 42.91 192 MET A C 1
ATOM 1503 O O . MET A 1 192 ? -5.670 20.792 15.125 1.00 42.91 192 MET A O 1
ATOM 1507 N N . PRO A 1 193 ? -4.677 22.069 13.573 1.00 43.66 193 PRO A N 1
ATOM 1508 C CA . PRO A 1 193 ? -5.750 21.964 12.575 1.00 43.66 193 PRO A CA 1
ATOM 1509 C C . PRO A 1 193 ? -5.841 20.556 11.937 1.00 43.66 193 PRO A C 1
ATOM 1511 O O . PRO A 1 193 ? -6.139 20.408 10.761 1.00 43.66 193 PRO A O 1
ATOM 1514 N N . ILE A 1 194 ? -5.537 19.494 12.692 1.00 50.84 194 ILE A N 1
ATOM 1515 C CA . ILE A 1 194 ? -5.347 18.111 12.212 1.00 50.84 194 ILE A CA 1
ATOM 1516 C C . ILE A 1 194 ? -6.629 17.267 12.435 1.00 50.84 194 ILE A C 1
ATOM 1518 O O . ILE A 1 194 ? -6.657 16.043 12.290 1.00 50.84 194 ILE A O 1
ATOM 1522 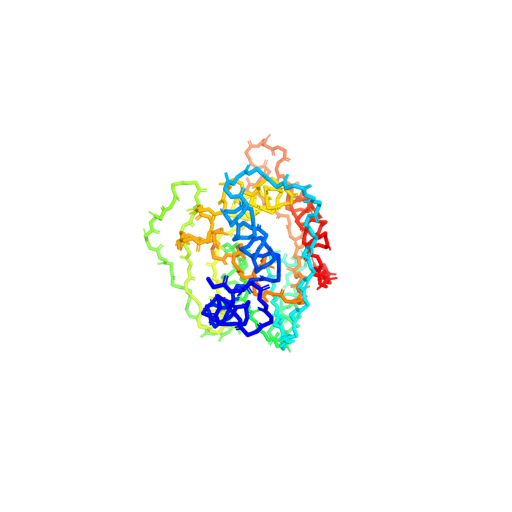N N . GLY A 1 195 ? -7.745 17.903 12.794 1.00 47.72 195 GLY A N 1
ATOM 1523 C CA . GLY A 1 195 ? -9.027 17.239 13.033 1.00 47.72 195 GLY A CA 1
ATOM 1524 C C . GLY A 1 195 ? -9.747 16.908 11.727 1.00 47.72 195 GLY A C 1
ATOM 1525 O O . GLY A 1 195 ? -10.145 17.817 11.022 1.00 47.72 195 GLY A O 1
ATOM 1526 N N . PHE A 1 196 ? -9.952 15.618 11.431 1.00 53.34 196 PHE A N 1
ATOM 1527 C CA . PHE A 1 196 ? -10.753 15.090 10.306 1.00 53.34 196 PHE A CA 1
ATOM 1528 C C . PHE A 1 196 ? -10.224 15.376 8.884 1.00 53.34 196 PHE A C 1
ATOM 1530 O O . PHE A 1 196 ? -10.034 14.424 8.120 1.00 53.34 196 PHE A O 1
ATOM 1537 N N . ASP A 1 197 ? -9.901 16.626 8.565 1.00 65.56 197 ASP A N 1
ATOM 1538 C CA . ASP A 1 197 ? -9.476 17.074 7.236 1.00 65.56 197 ASP A CA 1
ATOM 1539 C C . ASP A 1 197 ? -8.186 16.392 6.788 1.00 65.56 197 ASP A C 1
ATOM 1541 O O . ASP A 1 197 ? -8.102 15.928 5.659 1.00 65.56 197 ASP A O 1
ATOM 1545 N N . VAL A 1 198 ? -7.220 16.197 7.690 1.00 79.19 198 VAL A N 1
ATOM 1546 C CA . VAL A 1 198 ? -5.931 15.585 7.329 1.00 79.19 198 VAL A CA 1
ATOM 1547 C C . VAL A 1 198 ? -6.074 14.111 6.946 1.00 79.19 198 VAL A C 1
ATOM 1549 O O . VAL A 1 198 ? -5.451 13.666 5.988 1.00 79.19 198 VAL A O 1
ATOM 1552 N N . LYS A 1 199 ? -6.916 13.332 7.641 1.00 87.12 199 LYS A N 1
ATOM 1553 C CA . LYS A 1 199 ? -7.171 11.927 7.265 1.00 87.12 199 LYS A CA 1
ATOM 1554 C C . LYS A 1 199 ? -7.799 11.859 5.875 1.00 87.12 199 LYS A C 1
ATOM 1556 O O . LYS A 1 199 ? -7.357 11.078 5.038 1.00 87.12 199 LYS A O 1
ATOM 1561 N N . MET A 1 200 ? -8.825 12.676 5.649 1.00 88.56 200 MET A N 1
ATOM 1562 C CA . MET A 1 200 ? -9.543 12.716 4.379 1.00 88.56 200 MET A CA 1
ATOM 1563 C C . MET A 1 200 ? -8.638 13.188 3.242 1.00 88.56 200 MET A C 1
ATOM 1565 O O . MET A 1 200 ? -8.612 12.547 2.195 1.00 88.56 200 MET A O 1
ATOM 1569 N N . GLN A 1 201 ? -7.843 14.229 3.478 1.00 89.56 201 GLN A N 1
ATOM 1570 C CA . GLN A 1 201 ? -6.856 14.747 2.540 1.00 89.56 201 GLN A CA 1
ATOM 1571 C C . GLN A 1 201 ? -5.808 13.686 2.192 1.00 89.56 201 GLN A C 1
ATOM 1573 O O . GLN A 1 201 ? -5.582 13.424 1.015 1.00 89.56 201 GLN A O 1
ATOM 1578 N N . VAL A 1 202 ? -5.226 13.010 3.191 1.00 93.25 202 VAL A N 1
ATOM 1579 C CA . VAL A 1 202 ? -4.234 11.949 2.954 1.00 93.25 202 VAL A CA 1
ATOM 1580 C C . VAL A 1 202 ? -4.820 10.836 2.090 1.00 93.25 202 VAL A C 1
ATOM 1582 O O . VAL A 1 202 ? -4.169 10.391 1.148 1.00 93.25 202 VAL A O 1
ATOM 1585 N N . VAL A 1 203 ? -6.051 10.400 2.368 1.00 93.56 203 VAL A N 1
ATOM 1586 C CA . VAL A 1 203 ? -6.725 9.371 1.563 1.00 93.56 203 VAL A CA 1
ATOM 1587 C C . VAL A 1 203 ? -6.986 9.858 0.138 1.00 93.56 203 VAL A C 1
ATOM 1589 O O . VAL A 1 203 ? -6.712 9.118 -0.801 1.00 93.56 203 VAL A O 1
ATOM 1592 N N . GLN A 1 204 ? -7.500 11.077 -0.039 1.00 94.62 204 GLN A N 1
ATOM 1593 C CA . GLN A 1 204 ? -7.825 11.636 -1.356 1.00 94.62 204 GLN A CA 1
ATOM 1594 C C . GLN A 1 204 ? -6.577 11.827 -2.224 1.00 94.62 204 GLN A C 1
ATOM 1596 O O . GLN A 1 204 ? -6.564 11.433 -3.391 1.00 94.62 204 GLN A O 1
ATOM 1601 N N . GLU A 1 205 ? -5.508 12.386 -1.658 1.00 96.62 205 GLU A N 1
ATOM 1602 C CA . GLU A 1 205 ? -4.244 12.565 -2.371 1.00 96.62 205 GLU A CA 1
ATOM 1603 C C . GLU A 1 205 ? -3.584 11.217 -2.686 1.00 96.62 205 GLU A C 1
ATOM 1605 O O . GLU A 1 205 ? -3.072 11.022 -3.792 1.00 96.62 205 GLU A O 1
ATOM 1610 N N . LEU A 1 206 ? -3.640 10.253 -1.760 1.00 97.62 206 LEU A N 1
ATOM 1611 C CA . LEU A 1 206 ? -3.094 8.917 -1.990 1.00 97.62 206 LEU A CA 1
ATOM 1612 C C . LEU A 1 206 ? -3.893 8.164 -3.058 1.00 97.62 206 LEU A C 1
ATOM 1614 O O . LEU A 1 206 ? -3.297 7.531 -3.929 1.00 97.62 206 LEU A O 1
ATOM 1618 N N . GLU A 1 207 ? -5.225 8.260 -3.040 1.00 97.62 207 GLU A N 1
ATOM 1619 C CA . GLU A 1 207 ? -6.090 7.735 -4.097 1.00 97.62 207 GLU A CA 1
ATOM 1620 C C . GLU A 1 207 ? -5.687 8.315 -5.458 1.00 97.62 207 GLU A C 1
ATOM 1622 O O . GLU A 1 207 ? -5.492 7.559 -6.413 1.00 97.62 207 GLU A O 1
ATOM 1627 N N . ALA A 1 208 ? -5.527 9.637 -5.552 1.00 97.62 208 ALA A N 1
ATOM 1628 C CA . ALA A 1 208 ? -5.130 10.298 -6.790 1.00 97.62 208 ALA A CA 1
ATOM 1629 C C . ALA A 1 208 ? -3.770 9.791 -7.294 1.00 97.62 208 ALA A C 1
ATOM 1631 O O . ALA A 1 208 ? -3.623 9.520 -8.489 1.00 97.62 208 ALA A O 1
ATOM 1632 N N . CYS A 1 209 ? -2.800 9.603 -6.395 1.00 97.81 209 CYS A N 1
ATOM 1633 C CA . CYS A 1 209 ? -1.492 9.067 -6.757 1.00 97.81 209 CYS A CA 1
ATOM 1634 C C . CYS A 1 209 ? -1.598 7.626 -7.278 1.00 97.81 209 CYS A C 1
ATOM 1636 O O . CYS A 1 209 ? -1.119 7.303 -8.362 1.00 97.81 209 CYS A O 1
ATOM 1638 N N . LEU A 1 210 ? -2.284 6.753 -6.542 1.00 97.50 210 LEU A N 1
ATOM 1639 C CA . LEU A 1 210 ? -2.437 5.343 -6.898 1.00 97.50 210 LEU A CA 1
ATOM 1640 C C . LEU A 1 210 ? -3.219 5.154 -8.213 1.00 97.50 210 LEU A C 1
ATOM 1642 O O . LEU A 1 210 ? -2.905 4.255 -8.993 1.00 97.50 210 LEU A O 1
ATOM 1646 N N . ARG A 1 211 ? -4.198 6.017 -8.520 1.00 97.06 211 ARG A N 1
ATOM 1647 C CA . ARG A 1 211 ? -4.881 6.010 -9.827 1.00 97.06 211 ARG A CA 1
ATOM 1648 C C . ARG A 1 211 ? -3.925 6.343 -10.971 1.00 97.06 211 ARG A C 1
ATOM 1650 O O . ARG A 1 211 ? -3.980 5.675 -12.001 1.00 97.06 211 ARG A O 1
ATOM 1657 N N . GLN A 1 212 ? -3.026 7.312 -10.785 1.00 95.56 212 GLN A N 1
ATOM 1658 C CA . GLN A 1 212 ? -1.975 7.623 -11.765 1.00 95.56 212 GLN A CA 1
ATOM 1659 C C . GLN A 1 212 ? -0.984 6.463 -11.938 1.00 95.56 212 GLN A C 1
ATOM 1661 O O . GLN A 1 212 ? -0.492 6.237 -13.039 1.00 95.56 212 GLN A O 1
ATOM 1666 N N . MET A 1 213 ? -0.769 5.653 -10.896 1.00 92.81 213 MET A N 1
ATOM 1667 C CA . MET A 1 213 ? -0.013 4.393 -10.978 1.00 92.81 213 MET A CA 1
ATOM 1668 C C . MET A 1 213 ? -0.787 3.248 -11.666 1.00 92.81 213 MET A C 1
ATOM 1670 O O . MET A 1 213 ? -0.326 2.106 -11.674 1.00 92.81 213 MET A O 1
ATOM 1674 N N . GLY A 1 214 ? -1.979 3.511 -12.215 1.00 92.12 214 GLY A N 1
ATOM 1675 C CA . GLY A 1 214 ? -2.798 2.527 -12.926 1.00 92.12 214 GLY A CA 1
ATOM 1676 C C . GLY A 1 214 ? -3.588 1.575 -12.022 1.00 92.12 214 GLY A C 1
ATOM 1677 O O . GLY A 1 214 ? -4.105 0.564 -12.504 1.00 92.12 214 GLY A O 1
ATOM 1678 N N . LYS A 1 215 ? -3.697 1.865 -10.719 1.00 94.62 215 LYS A N 1
ATOM 1679 C CA . LYS A 1 215 ? -4.446 1.032 -9.767 1.00 94.62 215 LYS A CA 1
ATOM 1680 C C . LYS A 1 215 ? -5.951 1.266 -9.889 1.00 94.62 215 LYS A C 1
ATOM 1682 O O . LYS A 1 215 ? -6.418 2.387 -10.109 1.00 94.62 215 LYS A O 1
ATOM 1687 N N . ARG A 1 21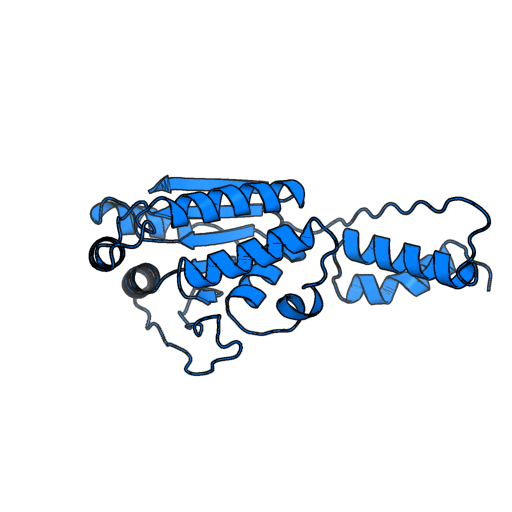6 ? -6.738 0.208 -9.690 1.00 96.44 216 ARG A N 1
ATOM 1688 C CA . ARG A 1 216 ? -8.206 0.292 -9.641 1.00 96.44 216 ARG A CA 1
ATOM 1689 C C . ARG A 1 216 ? -8.658 0.523 -8.212 1.00 96.44 216 ARG A C 1
ATOM 1691 O O . ARG A 1 216 ? -8.566 -0.380 -7.393 1.00 96.44 216 ARG A O 1
ATOM 1698 N N . ILE A 1 217 ? -9.164 1.716 -7.920 1.00 97.69 217 ILE A N 1
ATOM 1699 C CA . ILE A 1 217 ? -9.491 2.101 -6.543 1.00 97.69 217 ILE A CA 1
ATOM 1700 C C . ILE A 1 217 ? -10.996 2.231 -6.349 1.00 97.69 217 ILE A C 1
ATOM 1702 O O . ILE A 1 217 ? -11.685 2.842 -7.176 1.00 97.69 217 ILE A O 1
ATOM 1706 N N . ARG A 1 218 ? -11.495 1.697 -5.231 1.00 97.81 218 ARG A N 1
ATOM 1707 C CA . ARG A 1 218 ? -12.818 2.015 -4.681 1.00 97.81 218 ARG A CA 1
ATOM 1708 C C . ARG A 1 218 ? -12.664 2.497 -3.249 1.00 97.81 218 ARG A C 1
ATOM 1710 O O . ARG A 1 218 ? -11.911 1.904 -2.484 1.00 97.81 218 ARG A O 1
ATOM 1717 N N . VAL A 1 219 ? -13.420 3.526 -2.888 1.00 97.00 219 VAL A N 1
ATOM 1718 C CA . VAL A 1 219 ? -13.449 4.066 -1.528 1.00 97.00 219 VAL A CA 1
ATOM 1719 C C . VAL A 1 219 ? -14.857 3.911 -0.974 1.00 97.00 219 VAL A C 1
ATOM 1721 O O . VAL A 1 219 ? -15.829 4.295 -1.621 1.00 97.00 219 VAL A O 1
ATOM 1724 N N . SER A 1 220 ? -14.962 3.316 0.208 1.00 96.50 220 SER A N 1
ATOM 1725 C CA . SER A 1 220 ? -16.197 3.186 0.976 1.00 96.50 220 SER A CA 1
ATOM 1726 C C . SER A 1 220 ? -16.046 3.980 2.263 1.00 96.50 220 SER A C 1
ATOM 1728 O O . SER A 1 220 ? -15.106 3.754 3.025 1.00 96.50 220 SER A O 1
ATOM 1730 N N . TYR A 1 221 ? -16.964 4.914 2.488 1.00 94.31 221 TYR A N 1
ATOM 1731 C CA . TYR A 1 221 ? -16.974 5.749 3.680 1.00 94.31 221 TYR A CA 1
ATOM 1732 C C . TYR A 1 221 ? -18.037 5.272 4.663 1.00 94.31 221 TYR A C 1
ATOM 1734 O O . TYR A 1 221 ? -19.175 5.036 4.251 1.00 94.31 221 TYR A O 1
ATOM 1742 N N . PHE A 1 222 ? -17.670 5.205 5.938 1.00 92.75 222 PHE A N 1
ATOM 1743 C CA . PHE A 1 222 ? -18.512 4.760 7.051 1.00 92.75 222 PHE A CA 1
ATOM 1744 C C . PHE A 1 222 ? -18.499 5.785 8.181 1.00 92.75 222 PHE A C 1
ATOM 1746 O O . PHE A 1 222 ? -17.514 6.547 8.256 1.00 92.75 222 PHE A O 1
#